Protein AF-A0A958MAQ4-F1 (afdb_monomer_lite)

Secondary structure (DSSP, 8-state):
-HHHHHHTT-HHHHHHHHHHHHHH--------HHHHHHHHHHHHHHS-----PPTT-----TT----HHHHHHHHHHHHHHHHHHHHH--HHHHHHHHHHHHHHHHHHHHHHHHHH-HHHHH-HHHHHHHHHHHHHHHHHHHHHHHH-GGGGGGS-TTHHHHHHHHHS-HHHHHHHHHHHHHHHHTTSTTHHHHHHHHHHHHHHHHHGGGGTTSHHHHHHHHHHHHHHHHHHHHHHHHHHHSSSTT--HHHHHHHHHHHHHHTTHHHHHHHHHHHH-PPPHHHHHH--

Structure (mmCIF, N/CA/C/O backbone):
data_AF-A0A958MAQ4-F1
#
_entry.id   AF-A0A958MAQ4-F1
#
loop_
_atom_site.group_PDB
_atom_site.id
_atom_site.type_symbol
_atom_site.label_atom_id
_atom_site.label_alt_id
_atom_site.label_comp_id
_atom_site.label_asym_id
_atom_site.label_entity_id
_atom_site.label_seq_id
_atom_site.pdbx_PDB_ins_code
_atom_site.Cartn_x
_atom_site.Cartn_y
_atom_site.Cartn_z
_atom_site.occupancy
_atom_site.B_iso_or_equiv
_atom_site.auth_seq_id
_atom_site.auth_comp_id
_atom_site.auth_asym_id
_atom_site.auth_atom_id
_atom_site.pdbx_PDB_model_num
ATOM 1 N N . VAL A 1 1 ? 54.906 -50.830 -4.332 1.00 62.84 1 VAL A N 1
ATOM 2 C CA . VAL A 1 1 ? 56.383 -50.692 -4.266 1.00 62.84 1 VAL A CA 1
ATOM 3 C C . VAL A 1 1 ? 56.874 -50.334 -2.858 1.00 62.84 1 VAL A C 1
ATOM 5 O O . VAL A 1 1 ? 57.427 -51.219 -2.224 1.00 62.84 1 VAL A O 1
ATOM 8 N N . LYS A 1 2 ? 56.587 -49.141 -2.294 1.00 65.12 2 LYS A N 1
ATOM 9 C CA . LYS A 1 2 ? 57.001 -48.747 -0.918 1.00 65.12 2 LYS A CA 1
ATOM 10 C C . LYS A 1 2 ? 56.716 -49.798 0.164 1.00 65.12 2 LYS A C 1
ATOM 12 O O . LYS A 1 2 ? 57.608 -50.183 0.903 1.00 65.12 2 LYS A O 1
ATOM 17 N N . LYS A 1 3 ? 55.474 -50.289 0.230 1.00 68.12 3 LYS A N 1
ATOM 18 C CA . LYS A 1 3 ? 55.050 -51.289 1.227 1.00 68.12 3 LYS A CA 1
ATOM 19 C C . LYS A 1 3 ? 55.762 -52.644 1.100 1.00 68.12 3 LYS A C 1
ATOM 21 O O . LYS A 1 3 ? 55.865 -53.331 2.099 1.00 68.12 3 LYS A O 1
ATOM 26 N N . HIS A 1 4 ? 56.236 -53.004 -0.093 1.00 68.88 4 HIS A N 1
ATOM 27 C CA . HIS A 1 4 ? 56.849 -54.309 -0.369 1.00 68.88 4 HIS A CA 1
ATOM 28 C C . HIS A 1 4 ? 58.362 -54.303 -0.085 1.00 68.88 4 HIS A C 1
ATOM 30 O O . HIS A 1 4 ? 58.895 -55.245 0.479 1.00 68.88 4 HIS A O 1
ATOM 36 N N . LEU A 1 5 ? 59.045 -53.189 -0.375 1.00 62.03 5 LEU A N 1
ATOM 37 C CA . LEU A 1 5 ? 60.477 -53.019 -0.075 1.00 62.03 5 LEU A CA 1
ATOM 38 C C . LEU A 1 5 ? 60.757 -52.833 1.425 1.00 62.03 5 LEU A C 1
ATOM 40 O O . LEU A 1 5 ? 61.806 -53.230 1.921 1.00 62.03 5 LEU A O 1
ATOM 44 N N . ILE A 1 6 ? 59.805 -52.250 2.161 1.00 66.88 6 ILE A N 1
ATOM 45 C CA . ILE A 1 6 ? 59.902 -52.100 3.620 1.00 66.88 6 ILE A CA 1
ATOM 46 C C . ILE A 1 6 ? 59.674 -53.446 4.329 1.00 66.88 6 ILE A C 1
ATOM 48 O O . ILE A 1 6 ? 60.297 -53.690 5.358 1.00 66.88 6 ILE A O 1
ATOM 52 N N . SER A 1 7 ? 58.834 -54.337 3.784 1.00 69.62 7 SER A N 1
ATOM 53 C CA . SER A 1 7 ? 58.599 -55.665 4.375 1.00 69.62 7 SER A CA 1
ATOM 54 C C . SER A 1 7 ? 59.771 -56.635 4.206 1.00 69.62 7 SER A C 1
ATOM 56 O O . SER A 1 7 ? 59.906 -57.538 5.021 1.00 69.62 7 SER A O 1
ATOM 58 N N . GLU A 1 8 ? 60.634 -56.439 3.204 1.00 74.88 8 GLU A N 1
ATOM 59 C CA . GLU A 1 8 ? 61.840 -57.260 2.987 1.00 74.88 8 GLU A CA 1
ATOM 60 C C . GLU A 1 8 ? 63.111 -56.685 3.645 1.00 74.88 8 GLU A C 1
ATOM 62 O O . GLU A 1 8 ? 64.221 -57.113 3.348 1.00 74.88 8 GLU A O 1
ATOM 67 N N . GLY A 1 9 ? 62.976 -55.710 4.554 1.00 66.50 9 GLY A N 1
ATOM 68 C CA . GLY A 1 9 ? 64.112 -55.194 5.331 1.00 66.50 9 GLY A CA 1
ATOM 69 C C . GLY A 1 9 ? 65.082 -54.301 4.547 1.00 66.50 9 GLY A C 1
ATOM 70 O O . GLY A 1 9 ? 66.206 -54.090 4.994 1.00 66.50 9 GLY A O 1
ATOM 71 N N . LEU A 1 10 ? 64.654 -53.733 3.410 1.00 69.25 10 LEU A N 1
ATOM 72 C CA . LEU A 1 10 ? 65.465 -52.876 2.528 1.00 69.25 10 LEU A CA 1
ATOM 73 C C . LEU A 1 10 ? 64.937 -51.418 2.453 1.00 69.25 10 LEU A C 1
ATOM 75 O O . LEU A 1 10 ? 64.681 -50.900 1.358 1.00 69.25 10 LEU A O 1
ATOM 79 N N . PRO A 1 11 ? 64.756 -50.705 3.585 1.00 70.12 11 PRO A N 1
ATOM 80 C CA . PRO A 1 11 ? 64.216 -49.341 3.589 1.00 70.12 11 PRO A CA 1
ATOM 81 C C . PRO A 1 11 ? 65.158 -48.319 2.927 1.00 70.12 11 PRO A C 1
ATOM 83 O O . PRO A 1 11 ? 64.683 -47.400 2.253 1.00 70.12 11 PRO A O 1
ATOM 86 N N . ASP A 1 12 ? 66.475 -48.519 3.031 1.00 72.75 12 ASP A N 1
ATOM 87 C CA . ASP A 1 12 ? 67.497 -47.635 2.448 1.00 72.75 12 ASP A CA 1
ATOM 88 C C . ASP A 1 12 ? 67.463 -47.630 0.913 1.00 72.75 12 ASP A C 1
ATOM 90 O O . ASP A 1 12 ? 67.668 -46.592 0.274 1.00 72.75 12 ASP A O 1
ATOM 94 N N . TYR A 1 13 ? 67.133 -48.773 0.300 1.00 71.81 13 TYR A N 1
ATOM 95 C CA . TYR A 1 13 ? 66.957 -48.879 -1.150 1.00 71.81 13 TYR A CA 1
ATOM 96 C C . TYR A 1 13 ? 65.734 -48.101 -1.624 1.00 71.81 13 TYR A C 1
ATOM 98 O O . TYR A 1 13 ? 65.806 -47.408 -2.639 1.00 71.81 13 TYR A O 1
ATOM 106 N N . TYR A 1 14 ? 64.626 -48.151 -0.875 1.00 72.69 14 TYR A N 1
ATOM 107 C CA . TYR A 1 14 ? 63.454 -47.335 -1.188 1.00 72.69 14 TYR A CA 1
ATOM 108 C C . TYR A 1 14 ? 63.781 -45.839 -1.110 1.00 72.69 14 TYR A C 1
ATOM 110 O O . TYR A 1 14 ? 63.379 -45.092 -2.001 1.00 72.69 14 TYR A O 1
ATOM 118 N N . GLN A 1 15 ? 64.535 -45.403 -0.094 1.00 73.69 15 GLN A N 1
ATOM 119 C CA . GLN A 1 15 ? 64.952 -44.004 0.034 1.00 73.69 15 GLN A CA 1
ATOM 120 C C . GLN A 1 15 ? 65.835 -43.556 -1.136 1.00 73.69 15 GLN A C 1
ATOM 122 O O . GLN A 1 15 ? 65.487 -42.571 -1.792 1.00 73.69 15 GLN A O 1
ATOM 127 N N . ARG A 1 16 ? 66.897 -44.305 -1.474 1.00 74.75 16 ARG A N 1
ATOM 128 C CA . ARG A 1 16 ? 67.757 -43.987 -2.633 1.00 74.75 16 ARG A CA 1
ATOM 129 C C . ARG A 1 16 ? 66.982 -43.968 -3.944 1.00 74.75 16 ARG A C 1
ATOM 131 O O . ARG A 1 16 ? 67.136 -43.040 -4.733 1.00 74.75 16 ARG A O 1
ATOM 138 N N . MET A 1 17 ? 66.123 -44.961 -4.162 1.00 73.38 17 MET A N 1
ATOM 139 C CA . MET A 1 17 ? 65.338 -45.066 -5.388 1.00 73.38 17 MET A CA 1
ATOM 140 C C . MET A 1 17 ? 64.287 -43.952 -5.472 1.00 73.38 17 MET A C 1
ATOM 142 O O . MET A 1 17 ? 64.078 -43.397 -6.544 1.00 73.38 17 MET A O 1
ATOM 146 N N . SER A 1 18 ? 63.670 -43.561 -4.351 1.00 72.50 18 SER A N 1
ATOM 147 C CA . SER A 1 18 ? 62.739 -42.426 -4.309 1.00 72.50 18 SER A CA 1
ATOM 148 C C . SER A 1 18 ? 63.424 -41.085 -4.590 1.00 72.50 18 SER A C 1
ATOM 150 O O . SER A 1 18 ? 62.850 -40.272 -5.310 1.00 72.50 18 SER A O 1
ATOM 152 N N . GLY A 1 19 ? 64.657 -40.894 -4.104 1.00 74.75 19 GLY A N 1
ATOM 153 C CA . GLY A 1 19 ? 65.486 -39.731 -4.430 1.00 74.75 19 GLY A CA 1
ATOM 154 C C . GLY A 1 19 ? 65.782 -39.662 -5.927 1.00 74.75 19 GLY A C 1
ATOM 155 O O . GLY A 1 19 ? 65.454 -38.666 -6.567 1.00 74.75 19 GLY A O 1
ATOM 156 N N . LEU A 1 20 ? 66.255 -40.770 -6.508 1.00 75.31 20 LEU A N 1
ATOM 157 C CA . LEU A 1 20 ? 66.477 -40.905 -7.954 1.00 75.31 20 LEU A CA 1
ATOM 158 C C . LEU A 1 20 ? 65.206 -40.640 -8.772 1.00 75.31 20 LEU A C 1
ATOM 160 O O . LEU A 1 20 ? 65.243 -39.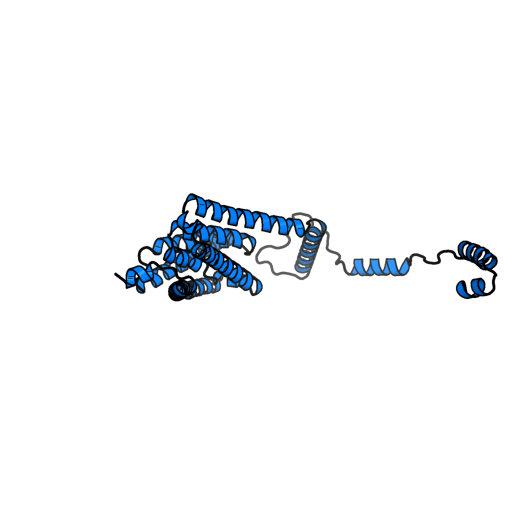887 -9.739 1.00 75.31 20 LEU A O 1
ATOM 164 N N . PHE A 1 21 ? 64.060 -41.205 -8.382 1.00 74.56 21 PHE A N 1
ATOM 165 C CA . PHE A 1 21 ? 62.798 -40.946 -9.077 1.00 74.56 21 PHE A CA 1
ATOM 166 C C . PHE A 1 21 ? 62.375 -39.477 -8.977 1.00 74.56 21 PHE A C 1
ATOM 168 O O . PHE A 1 21 ? 61.905 -38.933 -9.969 1.00 74.56 21 PHE A O 1
ATOM 175 N N . SER A 1 22 ? 62.566 -38.810 -7.835 1.00 71.81 22 SER A N 1
ATOM 176 C CA . SER A 1 22 ? 62.262 -37.376 -7.716 1.00 71.81 22 SER A CA 1
ATOM 177 C C . SER A 1 22 ? 63.186 -36.486 -8.553 1.00 71.81 22 SER A C 1
ATOM 179 O O . SER A 1 22 ? 62.772 -35.414 -8.983 1.00 71.81 22 SER A O 1
ATOM 181 N N . GLU A 1 23 ? 64.409 -36.945 -8.822 1.00 76.12 23 GLU A N 1
ATOM 182 C CA . GLU A 1 23 ? 65.404 -36.222 -9.617 1.00 76.12 23 GLU A CA 1
ATOM 183 C C . GLU A 1 23 ? 65.220 -36.452 -11.132 1.00 76.12 23 GLU A C 1
ATOM 185 O O . GLU A 1 23 ? 65.475 -35.561 -11.946 1.00 76.12 23 GLU A O 1
ATOM 190 N N . ILE A 1 24 ? 64.715 -37.632 -11.519 1.00 79.25 24 ILE A N 1
ATOM 191 C CA . ILE A 1 24 ? 64.474 -38.027 -12.917 1.00 79.25 24 ILE A CA 1
ATOM 192 C C . ILE A 1 24 ? 63.075 -37.608 -13.402 1.00 79.25 24 ILE A C 1
ATOM 194 O O . ILE A 1 24 ? 62.909 -37.238 -14.568 1.00 79.25 24 ILE A O 1
ATOM 198 N N . VAL A 1 25 ? 62.053 -37.657 -12.539 1.00 79.56 25 VAL A N 1
ATOM 199 C CA . VAL A 1 25 ? 60.669 -37.328 -12.912 1.00 79.56 25 VAL A CA 1
ATOM 200 C C . VAL A 1 25 ? 60.511 -35.814 -12.996 1.00 79.56 25 VAL A C 1
ATOM 202 O O . VAL A 1 25 ? 60.258 -35.121 -12.013 1.00 79.56 25 VAL A O 1
ATOM 205 N N . ARG A 1 26 ? 60.638 -35.293 -14.216 1.00 75.00 26 ARG A N 1
ATOM 206 C CA . ARG A 1 26 ? 60.329 -33.897 -14.523 1.00 75.00 26 ARG A CA 1
ATOM 207 C C . ARG A 1 26 ? 58.824 -33.727 -14.754 1.00 75.00 26 ARG A C 1
ATOM 209 O O . ARG A 1 26 ? 58.211 -34.603 -15.368 1.00 75.00 26 ARG A O 1
ATOM 216 N N . PRO A 1 27 ? 58.221 -32.605 -14.322 1.00 73.75 27 PRO A N 1
ATOM 217 C CA . PRO A 1 27 ? 56.845 -32.278 -14.676 1.00 73.75 27 PRO A CA 1
ATOM 218 C C . PRO A 1 27 ? 56.682 -32.272 -16.201 1.00 73.75 27 PRO A C 1
ATOM 220 O O . PRO A 1 27 ? 57.396 -31.560 -16.901 1.00 73.75 27 PRO A O 1
ATOM 223 N N . ASN A 1 28 ? 55.745 -33.066 -16.714 1.00 76.00 28 ASN A N 1
ATOM 224 C CA . ASN A 1 28 ? 55.417 -33.169 -18.140 1.00 76.00 28 ASN A CA 1
ATOM 225 C C . ASN A 1 28 ? 54.090 -32.469 -18.486 1.00 76.00 28 ASN A C 1
ATOM 227 O O . ASN A 1 28 ? 53.494 -32.731 -19.530 1.00 76.00 28 ASN A O 1
ATOM 231 N N . VAL A 1 29 ? 53.617 -31.590 -17.600 1.00 78.56 29 VAL A N 1
ATOM 232 C CA . VAL A 1 29 ? 52.431 -30.766 -17.827 1.00 78.56 29 VAL A CA 1
ATOM 233 C C . VAL A 1 29 ? 52.873 -29.507 -18.558 1.00 78.56 29 VAL A C 1
ATOM 235 O O . VAL A 1 29 ? 53.453 -28.600 -17.965 1.00 78.56 29 VAL A O 1
ATOM 238 N N . PHE A 1 30 ? 52.607 -29.461 -19.858 1.00 80.38 30 PHE A N 1
ATOM 239 C CA . PHE A 1 30 ? 52.846 -28.286 -20.686 1.00 80.38 30 PHE A CA 1
ATOM 240 C C . PHE A 1 30 ? 51.523 -27.571 -20.945 1.00 80.38 30 PHE A C 1
ATOM 242 O O . PHE A 1 30 ? 50.477 -28.208 -21.066 1.00 80.38 30 PHE A O 1
ATOM 249 N N . ALA A 1 31 ? 51.561 -26.242 -21.017 1.00 75.88 31 ALA A N 1
ATOM 250 C CA . ALA A 1 31 ? 50.388 -25.470 -21.397 1.00 75.88 31 ALA A CA 1
ATOM 251 C C . ALA A 1 31 ? 49.990 -25.829 -22.836 1.00 75.88 31 ALA A C 1
ATOM 253 O O . ALA A 1 31 ? 50.779 -25.655 -23.768 1.00 75.88 31 ALA A O 1
ATOM 254 N N . ASP A 1 32 ? 48.764 -26.322 -23.017 1.00 84.06 32 ASP A N 1
ATOM 255 C CA . ASP A 1 32 ? 48.205 -26.556 -24.343 1.00 84.06 32 ASP A CA 1
ATOM 256 C C . ASP A 1 32 ? 47.808 -25.213 -24.964 1.00 84.06 32 ASP A C 1
ATOM 258 O O . ASP A 1 32 ? 46.702 -24.687 -24.788 1.00 84.06 32 ASP A O 1
ATOM 262 N N . ASN A 1 33 ? 48.768 -24.627 -25.673 1.00 83.69 33 ASN A N 1
ATOM 263 C CA . ASN A 1 33 ? 48.588 -23.355 -26.354 1.00 83.69 33 ASN A CA 1
ATOM 264 C C . ASN A 1 33 ? 47.544 -23.453 -27.476 1.00 83.69 33 ASN A C 1
ATOM 266 O O . ASN A 1 33 ? 46.891 -22.452 -27.770 1.00 83.69 33 ASN A O 1
ATOM 270 N N . VAL A 1 34 ? 47.351 -24.634 -28.074 1.00 87.00 34 VAL A N 1
ATOM 271 C CA . VAL A 1 34 ? 46.385 -24.842 -29.160 1.00 87.00 34 VAL A CA 1
ATOM 272 C C . VAL A 1 34 ? 44.972 -24.825 -28.592 1.00 87.00 34 VAL A C 1
ATOM 274 O O . VAL A 1 34 ? 44.170 -23.985 -29.003 1.00 87.00 34 VAL A O 1
ATOM 277 N N . ALA A 1 35 ? 44.694 -25.642 -27.573 1.00 84.88 35 ALA A N 1
ATOM 278 C CA . ALA A 1 35 ? 43.397 -25.641 -26.897 1.00 84.88 35 ALA A CA 1
ATOM 279 C C . ALA A 1 35 ? 43.078 -24.273 -26.269 1.00 84.88 35 ALA A C 1
ATOM 281 O O . ALA A 1 35 ? 41.941 -23.800 -26.332 1.00 84.88 35 ALA A O 1
ATOM 282 N N . THR A 1 36 ? 44.090 -23.589 -25.721 1.00 84.75 36 THR A N 1
ATOM 283 C CA . THR A 1 36 ? 43.928 -22.234 -25.171 1.00 84.75 36 THR A CA 1
ATOM 284 C C . THR A 1 36 ? 43.564 -21.225 -26.262 1.00 84.75 36 THR A C 1
ATOM 286 O O . THR A 1 36 ? 42.646 -20.421 -26.078 1.00 84.75 36 THR A O 1
ATOM 289 N N . GLN A 1 37 ? 44.239 -21.260 -27.415 1.00 87.56 37 GLN A N 1
ATOM 290 C CA . GLN A 1 37 ? 43.918 -20.363 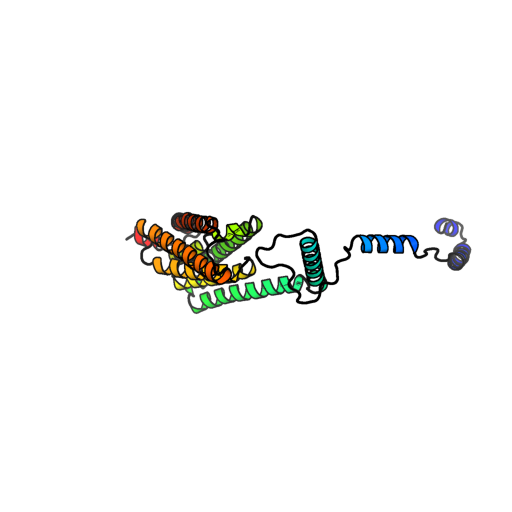-28.525 1.00 87.56 37 GLN A CA 1
ATOM 291 C C . GLN A 1 37 ? 42.569 -20.679 -29.172 1.00 87.56 37 GLN A C 1
ATOM 293 O O . GLN A 1 37 ? 41.851 -19.748 -29.542 1.00 87.56 37 GLN A O 1
ATOM 298 N N . GLU A 1 38 ? 42.177 -21.948 -29.263 1.00 88.19 38 GLU A N 1
ATOM 299 C CA . GLU A 1 38 ? 40.845 -22.333 -29.731 1.00 88.19 38 GLU A CA 1
ATOM 300 C C . GLU A 1 38 ? 39.743 -21.862 -28.777 1.00 88.19 38 GLU A C 1
ATOM 302 O O . GLU A 1 38 ? 38.745 -21.296 -29.228 1.00 88.19 38 GLU A O 1
ATOM 307 N N . ALA A 1 39 ? 39.935 -22.009 -27.463 1.00 83.44 39 ALA A N 1
ATOM 308 C CA . ALA A 1 39 ? 39.002 -21.499 -26.462 1.00 83.44 39 ALA A CA 1
ATOM 309 C C . ALA A 1 39 ? 38.878 -19.964 -26.522 1.00 83.44 39 ALA A C 1
ATOM 311 O O . ALA A 1 39 ? 37.772 -19.422 -26.435 1.00 83.44 39 ALA A O 1
ATOM 312 N N . LEU A 1 40 ? 39.995 -19.254 -26.724 1.00 81.50 40 LEU A N 1
ATOM 313 C CA . LEU A 1 40 ? 39.997 -17.802 -26.926 1.00 81.50 40 LEU A CA 1
ATOM 314 C C . LEU A 1 40 ? 39.302 -17.399 -28.231 1.00 81.50 40 LEU A C 1
ATOM 316 O O . LEU A 1 40 ? 38.547 -16.426 -28.236 1.00 81.50 40 LEU A O 1
ATOM 320 N N . ARG A 1 41 ? 39.521 -18.138 -29.326 1.00 79.94 41 ARG A N 1
ATOM 321 C CA . ARG A 1 41 ? 38.840 -17.905 -30.608 1.00 79.94 41 ARG A CA 1
ATOM 322 C C . ARG A 1 41 ? 37.335 -18.111 -30.491 1.00 79.94 41 ARG A C 1
ATOM 324 O O . ARG A 1 41 ? 36.600 -17.236 -30.934 1.00 79.94 41 ARG A O 1
ATOM 331 N N . LYS A 1 42 ? 36.882 -19.193 -29.848 1.00 80.44 42 LYS A N 1
ATOM 332 C CA . LYS A 1 42 ? 35.451 -19.447 -29.604 1.00 80.44 42 LYS A CA 1
ATOM 333 C C . LYS A 1 42 ? 34.809 -18.313 -28.807 1.00 80.44 42 LYS A C 1
ATOM 335 O O . LYS A 1 42 ? 33.846 -17.725 -29.280 1.00 80.44 42 LYS A O 1
ATOM 340 N N . LYS A 1 43 ? 35.417 -17.892 -27.690 1.00 73.00 43 LYS A N 1
ATOM 341 C CA . LYS A 1 43 ? 34.906 -16.758 -26.896 1.00 73.00 43 LYS A CA 1
ATOM 342 C C . LYS A 1 43 ? 34.885 -15.429 -27.656 1.00 73.00 43 LYS A C 1
ATOM 344 O O . LYS A 1 43 ? 33.977 -14.625 -27.459 1.00 73.00 43 LYS A O 1
ATOM 349 N N . ARG A 1 44 ? 35.880 -15.172 -28.513 1.00 70.19 44 ARG A N 1
ATOM 350 C CA . ARG A 1 44 ? 35.901 -13.969 -29.364 1.00 70.19 44 ARG A CA 1
ATOM 351 C C . ARG A 1 44 ? 34.845 -14.023 -30.465 1.00 70.19 44 ARG A C 1
ATOM 353 O O . ARG A 1 44 ? 34.265 -12.990 -30.749 1.00 70.19 44 ARG A O 1
ATOM 360 N N . ALA A 1 45 ? 34.588 -15.193 -31.045 1.00 64.25 45 ALA A N 1
ATOM 361 C CA . ALA A 1 45 ? 33.547 -15.385 -32.055 1.00 64.25 45 ALA A CA 1
ATOM 362 C C . ALA A 1 45 ? 32.128 -15.321 -31.461 1.00 64.25 45 ALA A C 1
ATOM 364 O O . ALA A 1 45 ? 31.209 -14.845 -32.116 1.00 64.25 45 ALA A O 1
ATOM 365 N N . GLU A 1 46 ? 31.957 -15.758 -30.210 1.00 63.56 46 GLU A N 1
ATOM 366 C CA . GLU A 1 46 ? 30.713 -15.614 -29.440 1.00 63.56 46 GLU A CA 1
ATOM 367 C C . GLU A 1 46 ? 30.429 -14.165 -29.030 1.00 63.56 46 GLU A C 1
ATOM 369 O O . GLU A 1 46 ? 29.290 -13.828 -28.713 1.00 63.56 46 GLU A O 1
ATOM 374 N N . THR A 1 47 ? 31.449 -13.302 -29.023 1.00 56.03 47 THR A N 1
ATOM 375 C CA . THR A 1 47 ? 31.273 -11.871 -28.782 1.00 56.03 47 THR A CA 1
ATOM 376 C C . THR A 1 47 ? 30.930 -11.225 -30.122 1.00 56.03 47 THR A C 1
ATOM 378 O O . THR A 1 47 ? 31.799 -11.177 -30.994 1.00 56.03 47 THR A O 1
ATOM 381 N N . PRO A 1 4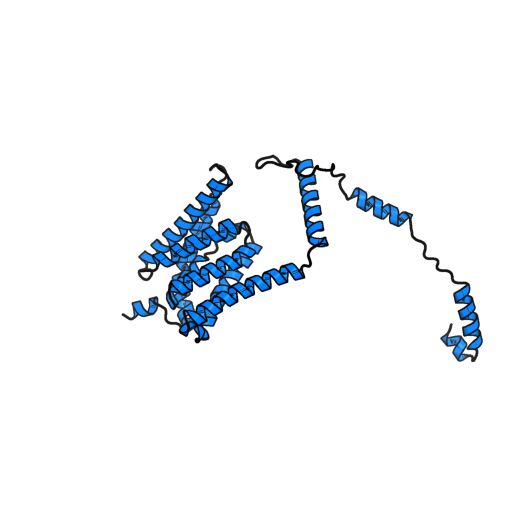8 ? 29.698 -10.724 -30.332 1.00 53.94 48 PRO A N 1
ATOM 382 C CA . PRO A 1 48 ? 29.385 -9.995 -31.551 1.00 53.94 48 PRO A CA 1
ATOM 383 C C . PRO A 1 48 ? 30.397 -8.856 -31.695 1.00 53.94 48 PRO A C 1
ATOM 385 O O . PRO A 1 48 ? 30.732 -8.205 -30.701 1.00 53.94 48 PRO A O 1
ATOM 388 N N . ALA A 1 49 ? 30.893 -8.613 -32.907 1.00 53.50 49 ALA A N 1
ATOM 389 C CA . ALA A 1 49 ? 31.647 -7.405 -33.217 1.00 53.50 49 ALA A CA 1
ATOM 390 C C . ALA A 1 49 ? 30.686 -6.214 -33.096 1.00 53.50 49 ALA A C 1
ATOM 392 O O . ALA A 1 49 ? 30.101 -5.755 -34.070 1.00 53.50 49 ALA A O 1
ATOM 393 N N . VAL A 1 50 ? 30.427 -5.783 -31.864 1.00 55.94 50 VAL A N 1
ATOM 394 C CA . VAL A 1 50 ? 29.620 -4.606 -31.593 1.00 55.94 50 VAL A CA 1
ATOM 395 C C . VAL A 1 50 ? 30.481 -3.438 -32.029 1.00 55.94 50 VAL A C 1
ATOM 397 O O . VAL A 1 50 ? 31.505 -3.155 -31.404 1.00 55.94 50 VAL A O 1
ATOM 400 N N . ASN A 1 51 ? 30.081 -2.806 -33.132 1.00 57.12 51 ASN A N 1
ATOM 401 C CA . ASN A 1 51 ? 30.561 -1.495 -33.538 1.00 57.12 51 ASN A CA 1
ATOM 402 C C . ASN A 1 51 ? 30.673 -0.632 -32.279 1.00 57.12 51 ASN A C 1
ATOM 404 O O . ASN A 1 51 ? 29.699 -0.500 -31.538 1.00 57.12 51 ASN A O 1
ATOM 408 N N . THR A 1 52 ? 31.873 -0.139 -31.979 1.00 59.81 52 THR A N 1
ATOM 409 C CA . THR A 1 52 ? 32.152 0.655 -30.783 1.00 59.81 52 THR A CA 1
ATOM 410 C C . THR A 1 52 ? 31.163 1.816 -30.731 1.00 59.81 52 THR A C 1
ATOM 412 O O . THR A 1 52 ? 31.278 2.758 -31.507 1.00 59.81 52 THR A O 1
ATOM 415 N N . VAL A 1 53 ? 30.153 1.734 -29.866 1.00 63.12 53 VAL A N 1
ATOM 416 C CA . VAL A 1 53 ? 29.159 2.802 -29.748 1.00 63.12 53 VAL A CA 1
ATOM 417 C C . VAL A 1 53 ? 29.779 3.914 -28.917 1.00 63.12 53 VAL A C 1
ATOM 419 O O . VAL A 1 53 ? 30.223 3.684 -27.788 1.00 63.12 53 VAL A O 1
ATOM 422 N N . GLU A 1 54 ? 29.827 5.116 -29.479 1.00 65.75 54 GLU A N 1
ATOM 423 C CA . GLU A 1 54 ? 30.292 6.292 -28.759 1.00 65.75 54 GLU A CA 1
ATOM 424 C C . GLU A 1 54 ? 29.403 6.569 -27.539 1.00 65.75 54 GLU A C 1
ATOM 426 O O . GLU A 1 54 ? 28.178 6.401 -27.531 1.00 65.75 54 GLU A O 1
ATOM 431 N N . ARG A 1 55 ? 30.045 6.966 -26.441 1.00 62.75 55 ARG A N 1
ATOM 432 C CA . ARG A 1 55 ? 29.347 7.258 -25.192 1.00 62.75 55 ARG A CA 1
ATOM 433 C C . ARG A 1 55 ? 28.482 8.505 -25.398 1.00 62.75 55 ARG A C 1
ATOM 435 O O . ARG A 1 55 ? 29.009 9.542 -25.770 1.00 62.75 55 ARG A O 1
ATOM 442 N N . ALA A 1 56 ? 27.195 8.398 -25.056 1.00 66.44 56 ALA A N 1
ATOM 443 C CA . ALA A 1 56 ? 26.163 9.436 -25.205 1.00 66.44 56 ALA A CA 1
ATOM 444 C C . ALA A 1 56 ? 25.552 9.609 -26.611 1.00 66.44 56 ALA A C 1
ATOM 446 O O . ALA A 1 56 ? 24.773 10.538 -26.815 1.00 66.44 56 ALA A O 1
ATOM 447 N N . SER A 1 57 ? 25.795 8.686 -27.544 1.00 72.19 57 SER A N 1
ATOM 448 C CA . SER A 1 57 ? 25.028 8.639 -28.793 1.00 72.19 57 SER A CA 1
ATOM 449 C C . SER A 1 57 ? 23.604 8.112 -28.541 1.00 72.19 57 SER A C 1
ATOM 451 O O . SER A 1 57 ? 23.444 7.092 -27.861 1.00 72.19 57 SER A O 1
ATOM 453 N N . PRO A 1 58 ? 22.551 8.766 -29.065 1.00 74.69 58 PRO A N 1
ATOM 454 C CA . PRO A 1 58 ? 21.189 8.250 -28.971 1.00 74.69 58 PRO A CA 1
ATOM 455 C C . PRO A 1 58 ? 21.056 6.955 -29.788 1.00 74.69 58 PRO A C 1
ATOM 457 O O . PRO A 1 58 ? 21.295 6.949 -30.991 1.00 74.69 58 PRO A O 1
ATOM 460 N N . ILE A 1 59 ? 20.688 5.850 -29.126 1.00 74.94 59 ILE A N 1
ATOM 461 C CA . ILE A 1 59 ? 20.601 4.511 -29.745 1.00 74.94 59 ILE A CA 1
ATOM 462 C C . ILE A 1 59 ? 19.195 4.255 -30.318 1.00 74.94 59 ILE A C 1
ATOM 464 O O . ILE A 1 59 ? 19.054 3.698 -31.406 1.00 74.94 59 ILE A O 1
ATOM 468 N N . ILE A 1 60 ? 18.143 4.648 -29.587 1.00 80.88 60 ILE A N 1
ATOM 469 C CA . ILE A 1 60 ? 16.737 4.491 -29.997 1.00 80.88 60 ILE A CA 1
ATOM 470 C C . ILE A 1 60 ? 15.912 5.663 -29.460 1.00 80.88 60 ILE A C 1
ATOM 472 O O . ILE A 1 60 ? 16.131 6.097 -28.325 1.00 80.88 60 ILE A O 1
ATOM 476 N N . PHE A 1 61 ? 14.912 6.103 -30.226 1.00 80.00 61 PHE A N 1
ATOM 477 C CA . PHE A 1 61 ? 13.858 6.998 -29.743 1.00 80.00 61 PHE A CA 1
ATOM 478 C C . PHE A 1 61 ? 12.562 6.232 -29.436 1.00 80.00 61 PHE A C 1
ATOM 480 O O . PHE A 1 61 ? 12.310 5.143 -29.956 1.00 80.00 61 PHE A O 1
ATOM 487 N N . LYS A 1 62 ? 11.723 6.788 -28.551 1.00 69.06 62 LYS A N 1
ATOM 488 C CA . LYS A 1 62 ? 10.434 6.180 -28.185 1.00 69.06 62 LYS A CA 1
ATOM 489 C C . LYS A 1 62 ? 9.516 6.193 -29.416 1.00 69.06 62 LYS A C 1
ATOM 491 O O . LYS A 1 62 ? 9.149 7.263 -29.884 1.00 69.06 62 LYS A O 1
ATOM 496 N N . GLY A 1 63 ? 9.160 5.010 -29.919 1.00 74.25 63 GLY A N 1
ATOM 497 C CA . GLY A 1 63 ? 8.367 4.836 -31.146 1.00 74.25 63 GLY A CA 1
ATOM 498 C C . GLY A 1 63 ? 9.153 4.295 -32.346 1.00 74.25 63 GLY A C 1
ATOM 499 O O . GLY A 1 63 ? 8.540 3.932 -33.347 1.00 74.25 63 GLY A O 1
ATOM 500 N N . ASP A 1 64 ? 10.481 4.171 -32.244 1.00 82.19 64 ASP A N 1
ATOM 501 C CA . ASP A 1 64 ? 11.299 3.570 -33.299 1.00 82.19 64 ASP A CA 1
ATOM 502 C C . ASP A 1 64 ? 10.991 2.078 -33.480 1.00 82.19 64 ASP A C 1
ATOM 504 O O . ASP A 1 64 ? 10.923 1.308 -32.517 1.00 82.19 64 ASP A O 1
ATOM 508 N N . LYS A 1 65 ? 10.909 1.634 -34.740 1.00 79.81 65 LYS A N 1
ATOM 509 C CA . LYS A 1 65 ? 10.911 0.206 -35.065 1.00 79.81 65 LYS A CA 1
ATOM 510 C C . LYS A 1 65 ? 12.288 -0.379 -34.731 1.00 79.81 65 LYS A C 1
ATOM 512 O O . LYS A 1 65 ? 13.319 0.158 -35.141 1.00 79.81 65 LYS A O 1
ATOM 517 N N . ILE A 1 66 ? 12.297 -1.464 -33.960 1.00 83.50 66 ILE A N 1
ATOM 518 C CA . ILE A 1 66 ? 13.529 -2.132 -33.538 1.00 83.50 66 ILE A CA 1
ATOM 519 C C . ILE A 1 66 ? 14.029 -2.995 -34.695 1.00 83.50 66 ILE A C 1
ATOM 521 O O . ILE A 1 66 ? 13.390 -3.981 -35.056 1.00 83.50 66 ILE A O 1
ATOM 525 N N . ASP A 1 67 ? 15.164 -2.602 -35.265 1.00 84.00 67 ASP A N 1
ATOM 526 C CA . ASP A 1 67 ? 15.900 -3.394 -36.249 1.00 84.00 67 ASP A CA 1
ATOM 527 C C . ASP A 1 67 ? 16.870 -4.369 -35.554 1.00 84.00 67 ASP A C 1
ATOM 529 O O . ASP A 1 67 ? 17.205 -4.197 -34.375 1.00 84.00 67 ASP A O 1
ATOM 533 N N . GLN A 1 68 ? 17.342 -5.387 -36.273 1.00 78.19 68 GLN A N 1
ATOM 534 C CA . GLN A 1 68 ? 18.224 -6.429 -35.748 1.00 78.19 68 GLN A CA 1
ATOM 535 C C . GLN A 1 68 ? 19.534 -5.847 -35.191 1.00 78.19 68 GLN A C 1
ATOM 537 O O . GLN A 1 68 ? 19.991 -6.268 -34.129 1.00 78.19 68 GLN A O 1
ATOM 542 N N . GLU A 1 69 ? 20.098 -4.827 -35.841 1.00 80.00 69 GLU A N 1
ATOM 543 C CA . GLU A 1 69 ? 21.301 -4.137 -35.360 1.00 80.00 69 GLU A CA 1
ATOM 544 C C . GLU A 1 69 ? 21.044 -3.376 -34.048 1.00 80.00 69 GLU A C 1
ATOM 546 O O . GLU A 1 69 ? 21.781 -3.546 -33.073 1.00 80.00 69 GLU A O 1
ATOM 551 N N . LYS A 1 70 ? 19.943 -2.609 -33.971 1.00 81.56 70 LYS A N 1
ATOM 552 C CA . LYS A 1 70 ? 19.536 -1.900 -32.743 1.00 81.56 70 LYS A CA 1
ATOM 553 C C . LYS A 1 70 ? 19.309 -2.880 -31.588 1.00 81.56 70 LYS A C 1
ATOM 555 O O . LYS A 1 70 ? 19.730 -2.613 -30.463 1.00 81.56 70 LYS A O 1
ATOM 560 N N . TYR A 1 71 ? 18.684 -4.027 -31.857 1.00 82.50 71 TYR A N 1
ATOM 561 C CA . TYR A 1 71 ? 18.481 -5.079 -30.860 1.00 82.50 71 TYR A CA 1
ATOM 562 C C . TYR A 1 71 ? 19.806 -5.638 -30.327 1.00 82.50 71 TYR A C 1
ATOM 564 O O . TYR A 1 71 ? 19.975 -5.772 -29.112 1.00 82.50 71 TYR A O 1
ATOM 572 N N . LEU A 1 72 ? 20.767 -5.916 -31.213 1.00 81.00 72 LEU A N 1
ATOM 573 C CA . LEU A 1 72 ? 22.086 -6.415 -30.823 1.00 81.00 72 LEU A CA 1
ATOM 574 C C . LEU A 1 72 ? 22.829 -5.404 -29.944 1.00 81.00 72 LEU A C 1
ATOM 576 O O . LEU A 1 72 ? 23.323 -5.780 -28.881 1.00 81.00 72 LEU A O 1
ATOM 580 N N . VAL A 1 73 ? 22.823 -4.120 -30.311 1.00 81.06 73 VAL A N 1
ATOM 581 C CA . VAL A 1 73 ? 23.426 -3.052 -29.498 1.00 81.06 73 VAL A CA 1
ATOM 582 C C . VAL A 1 73 ? 22.776 -2.965 -28.112 1.00 81.06 73 VAL A C 1
ATOM 584 O O . VAL A 1 73 ? 23.482 -2.917 -27.103 1.00 81.06 73 VAL A O 1
ATOM 587 N N . LEU A 1 74 ? 21.443 -3.005 -28.032 1.00 83.38 74 LEU A N 1
ATOM 588 C CA . LEU A 1 74 ? 20.723 -2.995 -26.754 1.00 83.38 74 LEU A CA 1
ATOM 589 C C . LEU A 1 74 ? 21.043 -4.226 -25.897 1.00 83.38 74 LEU A C 1
ATOM 591 O O . LEU A 1 74 ? 21.230 -4.101 -24.686 1.00 83.38 74 LEU A O 1
ATOM 595 N N . SER A 1 75 ? 21.125 -5.408 -26.511 1.00 81.19 75 SER A N 1
ATOM 596 C CA . SER A 1 75 ? 21.462 -6.654 -25.815 1.00 81.19 75 SER A CA 1
ATOM 597 C C . SER A 1 75 ? 22.889 -6.632 -25.259 1.00 81.19 75 SER A C 1
ATOM 599 O O . SER A 1 75 ? 23.102 -6.996 -24.102 1.00 81.19 75 SER A O 1
ATOM 601 N N . ALA A 1 76 ? 23.848 -6.108 -26.026 1.00 76.06 76 ALA A N 1
ATOM 602 C CA . ALA A 1 76 ? 25.230 -5.944 -25.598 1.00 76.06 76 ALA A CA 1
ATOM 603 C C . ALA A 1 76 ? 25.357 -4.900 -24.481 1.00 76.06 76 ALA A C 1
ATOM 605 O O . ALA A 1 76 ? 26.064 -5.129 -23.499 1.00 76.06 76 ALA A O 1
ATOM 606 N N . LEU A 1 77 ? 24.628 -3.782 -24.581 1.00 80.19 77 LEU A N 1
ATOM 607 C CA . LEU A 1 77 ? 24.575 -2.762 -23.534 1.00 80.19 77 LEU A CA 1
ATOM 608 C C . LEU A 1 77 ? 23.989 -3.332 -22.237 1.00 80.19 77 LEU A C 1
ATOM 610 O O . LEU A 1 77 ? 24.555 -3.123 -21.163 1.00 80.19 77 LEU A O 1
ATOM 614 N N . ARG A 1 78 ? 22.896 -4.098 -22.338 1.00 80.12 78 ARG A N 1
ATOM 615 C CA . ARG A 1 78 ? 22.289 -4.813 -21.210 1.00 80.12 78 ARG A CA 1
ATOM 616 C C . ARG A 1 78 ? 23.286 -5.778 -20.573 1.00 80.12 78 ARG A C 1
ATOM 618 O O . ARG A 1 78 ? 23.479 -5.721 -19.363 1.00 80.12 78 ARG A O 1
ATOM 625 N N . GLN A 1 79 ? 23.955 -6.610 -21.368 1.00 74.94 79 GLN A N 1
ATOM 626 C CA . GLN A 1 79 ? 24.933 -7.578 -20.870 1.00 74.94 79 GLN A CA 1
ATOM 627 C C . GLN A 1 79 ? 26.135 -6.884 -20.210 1.00 74.94 79 GLN A C 1
ATOM 629 O O . GLN A 1 79 ? 26.568 -7.285 -19.132 1.00 74.94 79 GLN A O 1
ATOM 634 N N . ALA A 1 80 ? 26.650 -5.803 -20.800 1.00 71.75 80 ALA A N 1
ATOM 635 C CA . ALA A 1 80 ? 27.729 -5.007 -20.220 1.00 71.75 80 ALA A CA 1
ATOM 636 C C . ALA A 1 80 ? 27.309 -4.334 -18.902 1.00 71.75 80 ALA A C 1
ATOM 638 O O . ALA A 1 80 ? 28.111 -4.257 -17.967 1.00 71.75 80 ALA A O 1
ATOM 639 N N . TYR A 1 81 ? 26.059 -3.874 -18.809 1.00 71.62 81 TYR A N 1
ATOM 640 C CA . TYR A 1 81 ? 25.489 -3.313 -17.587 1.00 71.62 81 TYR A CA 1
ATOM 641 C C . TYR A 1 81 ? 25.327 -4.381 -16.496 1.00 71.62 81 TYR A C 1
ATOM 643 O O . TYR A 1 81 ? 25.787 -4.184 -15.372 1.00 71.62 81 TYR A O 1
ATOM 651 N N . GLU A 1 82 ? 24.758 -5.540 -16.834 1.00 71.31 82 GLU A N 1
ATOM 652 C CA . GLU A 1 82 ? 24.607 -6.684 -15.927 1.00 71.31 82 GLU A CA 1
ATOM 653 C C . GLU A 1 82 ? 25.973 -7.178 -15.416 1.00 71.31 82 GLU A C 1
ATOM 655 O O . GLU A 1 82 ? 26.146 -7.365 -14.212 1.00 71.31 82 GLU A O 1
ATOM 660 N N . LEU A 1 83 ? 26.978 -7.290 -16.293 1.00 65.50 83 LEU A N 1
ATOM 661 C CA . LEU A 1 83 ? 28.346 -7.675 -15.928 1.00 65.50 83 LEU A CA 1
ATOM 662 C C . LEU A 1 83 ? 29.045 -6.631 -15.046 1.00 65.50 83 LEU A C 1
ATOM 664 O O . LEU A 1 83 ? 29.794 -7.005 -14.142 1.00 65.50 83 LEU A O 1
ATOM 668 N N . ARG A 1 84 ? 28.820 -5.329 -15.274 1.00 64.31 84 ARG A N 1
ATOM 669 C CA . ARG A 1 84 ? 29.347 -4.260 -14.405 1.00 64.31 84 ARG A CA 1
ATOM 670 C C . ARG A 1 84 ? 28.697 -4.285 -13.025 1.00 64.31 84 ARG A C 1
ATOM 672 O O . ARG A 1 84 ? 29.412 -4.199 -12.029 1.00 64.31 84 ARG A O 1
ATOM 679 N N . THR A 1 85 ? 27.380 -4.468 -12.962 1.00 59.78 85 THR A N 1
ATOM 680 C CA . THR A 1 85 ? 26.651 -4.651 -11.699 1.00 59.78 85 THR A CA 1
ATOM 681 C C . THR A 1 85 ? 27.144 -5.891 -10.948 1.00 59.78 85 THR A C 1
ATOM 683 O O . THR A 1 85 ? 27.384 -5.818 -9.744 1.00 59.78 85 THR A O 1
ATOM 686 N N . GLN A 1 86 ? 27.383 -7.004 -11.649 1.00 57.88 86 GLN A N 1
ATOM 687 C CA . GLN A 1 86 ? 27.901 -8.237 -11.046 1.00 57.88 86 GLN A CA 1
ATOM 688 C C . GLN A 1 86 ? 29.369 -8.142 -10.599 1.00 57.88 86 GLN A C 1
ATOM 690 O O . GLN A 1 86 ? 29.741 -8.792 -9.625 1.00 57.88 86 GLN A O 1
ATOM 695 N N . ARG A 1 87 ? 30.213 -7.346 -11.273 1.00 58.22 87 ARG A N 1
ATOM 696 C CA . ARG A 1 87 ? 31.646 -7.218 -10.937 1.00 58.22 87 ARG A CA 1
ATOM 697 C C . ARG A 1 87 ? 31.955 -6.239 -9.797 1.00 58.22 87 ARG A C 1
ATOM 699 O O . ARG A 1 87 ? 33.073 -6.284 -9.296 1.00 58.22 87 ARG A O 1
ATOM 706 N N . GLY A 1 88 ? 31.021 -5.370 -9.395 1.00 56.50 88 GLY A N 1
ATOM 707 C CA . GLY A 1 88 ? 31.321 -4.252 -8.482 1.00 56.50 88 GLY A CA 1
ATOM 708 C C . GLY A 1 88 ? 30.437 -4.092 -7.243 1.00 56.50 88 GLY A C 1
ATOM 709 O O . GLY A 1 88 ? 30.771 -3.276 -6.390 1.00 56.50 88 GLY A O 1
ATOM 710 N N . SER A 1 89 ? 29.334 -4.834 -7.100 1.00 58.91 89 SER A N 1
ATOM 711 C CA . SER A 1 89 ? 28.444 -4.697 -5.940 1.00 58.91 89 SER A CA 1
ATOM 712 C C . SER A 1 89 ? 28.297 -6.017 -5.197 1.00 58.91 89 SER A C 1
ATOM 714 O O . SER A 1 89 ? 27.782 -7.003 -5.724 1.00 58.91 89 SER A O 1
ATOM 716 N N . SER A 1 90 ? 28.761 -6.038 -3.946 1.00 69.38 90 SER A N 1
ATOM 717 C CA . SER A 1 90 ? 28.500 -7.150 -3.041 1.00 69.38 90 SER A CA 1
ATOM 718 C C . SER A 1 90 ? 26.992 -7.244 -2.853 1.00 69.38 90 SER A C 1
ATOM 720 O O . SER A 1 90 ? 26.382 -6.347 -2.275 1.00 69.38 90 SER A O 1
ATOM 722 N N . ARG A 1 91 ? 26.376 -8.338 -3.304 1.00 77.44 91 ARG A N 1
ATOM 723 C CA . ARG A 1 91 ? 24.971 -8.666 -3.011 1.00 77.44 91 ARG A CA 1
ATOM 724 C C . ARG A 1 91 ? 24.629 -8.450 -1.526 1.00 77.44 91 ARG A C 1
ATOM 726 O O . ARG A 1 91 ? 23.512 -8.054 -1.211 1.00 77.44 91 ARG A O 1
ATOM 733 N N . TYR A 1 92 ? 25.606 -8.638 -0.634 1.00 84.69 92 TYR A N 1
ATOM 734 C CA . TYR A 1 92 ? 25.494 -8.349 0.794 1.00 84.69 92 TYR A CA 1
ATOM 735 C C . TYR A 1 92 ? 25.271 -6.863 1.124 1.00 84.69 92 TYR A C 1
ATOM 737 O O . TYR A 1 92 ? 24.480 -6.579 2.014 1.00 84.69 92 TYR A O 1
ATOM 745 N N . TRP A 1 93 ? 25.884 -5.912 0.407 1.00 88.12 93 TRP A N 1
ATOM 746 C CA . TRP A 1 93 ? 25.643 -4.471 0.601 1.00 88.12 93 TRP A CA 1
ATOM 747 C C . TRP A 1 93 ? 24.222 -4.070 0.205 1.00 88.12 93 TRP A C 1
ATOM 749 O O . TRP A 1 93 ? 23.582 -3.305 0.921 1.00 88.12 93 TRP A O 1
ATOM 759 N N . ILE A 1 94 ? 23.704 -4.625 -0.895 1.00 85.00 94 ILE A N 1
ATOM 760 C CA . ILE A 1 94 ? 22.322 -4.382 -1.334 1.00 85.00 94 ILE A CA 1
ATOM 761 C C . ILE A 1 94 ? 21.337 -4.916 -0.286 1.00 85.00 94 ILE A C 1
ATOM 763 O O . ILE A 1 94 ? 20.439 -4.198 0.149 1.00 85.00 94 ILE A O 1
ATOM 767 N N . ILE A 1 95 ? 21.537 -6.158 0.167 1.00 87.81 95 ILE A N 1
ATOM 768 C CA . ILE A 1 95 ? 20.714 -6.762 1.224 1.00 87.81 95 ILE A CA 1
ATOM 769 C C . ILE A 1 95 ? 20.821 -5.950 2.524 1.00 87.81 95 ILE A C 1
ATOM 771 O O . ILE A 1 95 ? 19.802 -5.663 3.147 1.00 87.81 95 ILE A O 1
ATOM 775 N N . GLY A 1 96 ? 22.029 -5.526 2.905 1.00 92.25 96 GLY A N 1
ATOM 776 C CA . GLY A 1 96 ? 22.262 -4.683 4.077 1.00 92.25 96 GLY A CA 1
ATOM 777 C C . GLY A 1 96 ? 21.518 -3.349 4.004 1.00 92.25 96 GLY A C 1
ATOM 778 O O . GLY A 1 96 ? 20.895 -2.948 4.984 1.00 92.25 96 GLY A O 1
ATOM 779 N N . GLY A 1 97 ? 21.501 -2.703 2.834 1.00 91.62 97 GLY A N 1
ATOM 780 C CA . GLY A 1 97 ? 20.731 -1.481 2.596 1.00 91.62 97 GLY A CA 1
ATOM 781 C C . GLY A 1 97 ? 19.224 -1.687 2.773 1.00 91.62 97 GLY A C 1
ATOM 782 O O . GLY A 1 97 ? 18.578 -0.908 3.474 1.00 91.62 97 GLY A O 1
ATOM 783 N N . TYR A 1 98 ? 18.668 -2.770 2.216 1.00 90.44 98 TYR A N 1
ATOM 784 C CA . TYR A 1 98 ? 17.252 -3.104 2.404 1.00 90.44 98 TYR A CA 1
ATOM 785 C C . TYR A 1 98 ? 16.899 -3.377 3.869 1.00 90.44 98 TYR A C 1
ATOM 787 O O . TYR A 1 98 ? 15.879 -2.880 4.353 1.00 90.44 98 TYR A O 1
ATOM 795 N N . ILE A 1 99 ? 17.743 -4.126 4.588 1.00 93.94 99 ILE A N 1
ATOM 796 C CA . ILE A 1 99 ? 17.554 -4.398 6.020 1.00 93.94 99 ILE A CA 1
ATOM 797 C C . ILE A 1 99 ? 17.574 -3.090 6.812 1.00 93.94 99 ILE A C 1
ATOM 799 O O . ILE A 1 99 ? 16.683 -2.865 7.628 1.00 93.94 99 ILE A O 1
ATOM 803 N N . LEU A 1 100 ? 18.543 -2.211 6.545 1.00 95.44 100 LEU A N 1
ATOM 804 C CA . LEU A 1 100 ? 18.682 -0.937 7.245 1.00 95.44 100 LEU A CA 1
ATOM 805 C C . LEU A 1 100 ? 17.453 -0.042 7.048 1.00 95.44 100 LEU A C 1
ATOM 807 O O . LEU A 1 100 ? 16.883 0.436 8.025 1.00 95.44 100 LEU A O 1
ATOM 811 N N . ILE A 1 101 ? 17.012 0.156 5.804 1.00 93.06 101 ILE A N 1
ATOM 812 C CA . ILE A 1 101 ? 15.845 1.000 5.500 1.00 93.06 101 ILE A CA 1
ATOM 813 C C . ILE A 1 101 ? 14.574 0.421 6.131 1.00 93.06 101 ILE A C 1
ATOM 815 O O . ILE A 1 101 ? 13.797 1.152 6.747 1.00 93.06 101 ILE A O 1
ATOM 819 N N . THR A 1 102 ? 14.381 -0.896 6.035 1.00 94.31 102 THR A N 1
ATOM 820 C CA . THR A 1 102 ? 13.226 -1.575 6.642 1.00 94.31 102 THR A CA 1
ATOM 821 C C . THR A 1 102 ? 13.235 -1.422 8.162 1.00 94.31 102 THR A C 1
ATOM 823 O O . THR A 1 102 ? 12.208 -1.095 8.757 1.00 94.31 102 THR A O 1
ATOM 826 N N . ALA A 1 103 ? 14.399 -1.589 8.796 1.00 96.12 103 ALA A N 1
ATOM 827 C CA . ALA A 1 103 ? 14.563 -1.398 10.231 1.00 96.12 103 ALA A CA 1
ATOM 828 C C . ALA A 1 103 ? 14.257 0.045 10.655 1.00 96.12 103 ALA A C 1
ATOM 830 O O . ALA A 1 103 ? 13.587 0.244 11.665 1.00 96.12 103 ALA A O 1
ATOM 831 N N . LEU A 1 104 ? 14.677 1.046 9.874 1.00 96.88 104 LEU A N 1
ATOM 832 C CA . LEU A 1 104 ? 14.365 2.454 10.139 1.00 96.88 104 LEU A CA 1
ATOM 833 C C . LEU A 1 104 ? 12.862 2.746 10.042 1.00 96.88 104 LEU A C 1
ATOM 835 O O . LEU A 1 104 ? 12.324 3.450 10.895 1.00 96.88 104 LEU A O 1
ATOM 839 N N . ILE A 1 105 ? 12.166 2.179 9.054 1.00 95.75 105 ILE A N 1
ATOM 840 C CA . ILE A 1 105 ? 10.712 2.341 8.910 1.00 95.75 105 ILE A CA 1
ATOM 841 C C . ILE A 1 105 ? 9.966 1.678 10.077 1.00 95.75 105 ILE A C 1
ATOM 843 O O . ILE A 1 105 ? 9.077 2.290 10.674 1.00 95.75 105 ILE A O 1
ATOM 847 N N . ILE A 1 106 ? 10.355 0.459 10.455 1.00 95.31 106 ILE A N 1
ATOM 848 C CA . ILE A 1 106 ? 9.774 -0.238 11.611 1.00 95.31 106 ILE A CA 1
ATOM 849 C C . ILE A 1 106 ? 10.065 0.530 12.908 1.00 95.31 106 ILE A C 1
ATOM 851 O O . ILE A 1 106 ? 9.175 0.698 13.742 1.00 95.31 106 ILE A O 1
ATOM 855 N N . LEU A 1 107 ? 11.281 1.057 13.071 1.00 96.88 107 LEU A N 1
ATOM 856 C CA . LEU A 1 107 ? 11.644 1.905 14.205 1.00 96.88 107 LEU A CA 1
ATOM 857 C C . LEU A 1 107 ? 10.762 3.157 14.263 1.00 96.88 107 LEU A C 1
ATOM 859 O O . LEU A 1 107 ? 10.282 3.516 15.337 1.00 96.88 107 LEU A O 1
ATOM 863 N N . MET A 1 108 ? 10.503 3.795 13.121 1.00 96.75 108 MET A N 1
ATOM 864 C CA . MET A 1 108 ? 9.622 4.957 13.036 1.00 96.75 108 MET A CA 1
ATOM 865 C C . MET A 1 108 ? 8.195 4.623 13.497 1.00 96.75 108 MET A C 1
ATOM 867 O O . MET A 1 108 ? 7.600 5.406 14.242 1.00 96.75 108 MET A O 1
ATOM 871 N N . LEU A 1 109 ? 7.674 3.441 13.140 1.00 96.62 109 LEU A N 1
ATOM 872 C CA . LEU A 1 109 ? 6.393 2.939 13.650 1.00 96.62 109 LEU A CA 1
ATOM 873 C C . LEU A 1 109 ? 6.416 2.752 15.171 1.00 96.62 109 LEU A C 1
ATOM 875 O O . LEU A 1 109 ? 5.520 3.239 15.861 1.00 96.62 109 LEU A O 1
ATOM 879 N N . PHE A 1 110 ? 7.450 2.106 15.712 1.00 96.25 110 PHE A N 1
ATOM 880 C CA . PHE A 1 110 ? 7.578 1.905 17.158 1.00 96.25 110 PHE A CA 1
ATOM 881 C C . PHE A 1 110 ? 7.674 3.222 17.932 1.00 96.25 110 PHE A C 1
ATOM 883 O O . PHE A 1 110 ? 7.014 3.376 18.961 1.00 96.25 110 PHE A O 1
ATOM 890 N N . LEU A 1 111 ? 8.453 4.190 17.440 1.00 96.62 111 LEU A N 1
ATOM 891 C CA . LEU A 1 111 ? 8.564 5.514 18.055 1.00 96.62 111 LEU A CA 1
ATOM 892 C C . LEU A 1 111 ? 7.228 6.262 18.023 1.00 96.62 111 LEU A C 1
ATOM 894 O O . LEU A 1 111 ? 6.854 6.885 19.020 1.00 96.62 111 LEU A O 1
ATOM 898 N N . PHE A 1 112 ? 6.491 6.172 16.913 1.00 96.69 112 PHE A N 1
ATOM 899 C CA . PHE A 1 112 ? 5.160 6.758 16.801 1.00 96.69 112 PHE A CA 1
ATOM 900 C C . PHE A 1 112 ? 4.187 6.144 17.810 1.00 96.69 112 PHE A C 1
ATOM 902 O O . PHE A 1 112 ? 3.541 6.880 18.558 1.00 96.69 112 PHE A O 1
ATOM 909 N N . LEU A 1 113 ? 4.122 4.812 17.883 1.00 96.31 113 LEU A N 1
ATOM 910 C CA . LEU A 1 113 ? 3.248 4.105 18.818 1.00 96.31 113 LEU A CA 1
ATOM 911 C C . LEU A 1 113 ? 3.599 4.440 20.270 1.00 96.31 113 LEU A C 1
ATOM 913 O O . LEU A 1 113 ? 2.724 4.841 21.034 1.00 96.31 113 LEU A O 1
ATOM 917 N N . LYS A 1 114 ? 4.884 4.382 20.635 1.00 96.00 114 LYS A N 1
ATOM 918 C CA . LYS A 1 114 ? 5.348 4.692 21.993 1.00 96.00 114 LYS A CA 1
ATOM 919 C C . LYS A 1 114 ? 5.005 6.123 22.419 1.00 96.00 114 LYS A C 1
ATOM 921 O O . LYS A 1 114 ? 4.641 6.338 23.571 1.00 96.00 114 LYS A O 1
ATOM 926 N N . LYS A 1 115 ? 5.142 7.102 21.517 1.00 95.69 115 LYS A N 1
ATOM 927 C CA . LYS A 1 115 ? 4.944 8.525 21.838 1.00 95.69 115 LYS A CA 1
ATOM 928 C C . LYS A 1 115 ? 3.482 8.965 21.768 1.00 95.69 115 LYS A C 1
ATOM 930 O O . LYS A 1 115 ? 3.043 9.723 22.625 1.00 95.69 115 LYS A O 1
ATOM 935 N N . TYR A 1 116 ? 2.753 8.542 20.737 1.00 94.06 116 TYR A N 1
ATOM 936 C CA . TYR A 1 116 ? 1.423 9.077 20.428 1.00 94.06 116 TYR A CA 1
ATOM 937 C C . TYR A 1 116 ? 0.281 8.109 20.752 1.00 94.06 116 TYR A C 1
ATOM 939 O O . TYR A 1 116 ? -0.854 8.560 20.889 1.00 94.06 116 TYR A O 1
ATOM 947 N N . ARG A 1 117 ? 0.547 6.800 20.874 1.00 94.50 117 ARG A N 1
ATOM 948 C CA . ARG A 1 117 ? -0.471 5.758 21.108 1.00 94.50 117 ARG A CA 1
ATOM 949 C C . ARG A 1 117 ? -0.007 4.720 22.146 1.00 94.50 117 ARG A C 1
ATOM 951 O O . ARG A 1 117 ? 0.056 3.530 21.835 1.00 94.50 117 ARG A O 1
ATOM 958 N N . PRO A 1 118 ? 0.280 5.132 23.396 1.00 92.56 118 PRO A N 1
ATOM 959 C CA . PRO A 1 118 ? 0.830 4.239 24.419 1.00 92.56 118 PRO A CA 1
ATOM 960 C C . PRO A 1 118 ? -0.081 3.045 24.741 1.00 92.56 118 PRO A C 1
ATOM 962 O O . PRO A 1 118 ? 0.428 1.963 25.008 1.00 92.56 118 PRO A O 1
ATOM 965 N N . ALA A 1 119 ? -1.408 3.207 24.651 1.00 91.31 119 ALA A N 1
ATOM 966 C CA . ALA A 1 119 ? -2.360 2.109 24.835 1.00 91.31 119 ALA A CA 1
ATOM 967 C C . ALA A 1 119 ? -2.168 0.993 23.790 1.00 91.31 119 ALA A C 1
ATOM 969 O O . ALA A 1 119 ? -2.058 -0.172 24.153 1.00 91.31 119 ALA A O 1
ATOM 970 N N . VAL A 1 120 ? -2.034 1.365 22.510 1.00 93.19 120 VAL A N 1
ATOM 971 C CA . VAL A 1 120 ? -1.774 0.430 21.399 1.00 93.19 120 VAL A CA 1
ATOM 972 C C . VAL A 1 120 ? -0.383 -0.196 21.519 1.00 93.19 120 VAL A C 1
ATOM 974 O O . VAL A 1 120 ? -0.200 -1.366 21.207 1.00 93.19 120 VAL A O 1
ATOM 977 N N . TYR A 1 121 ? 0.606 0.573 21.984 1.00 94.06 121 TYR A N 1
ATOM 978 C CA . TYR A 1 121 ? 1.967 0.077 22.201 1.00 94.06 121 TYR A CA 1
ATOM 979 C C . TYR A 1 121 ? 2.047 -0.959 23.336 1.00 94.06 121 TYR A C 1
ATOM 981 O O . TYR A 1 121 ? 2.829 -1.902 23.247 1.00 94.06 121 TYR A O 1
ATOM 989 N N . ALA A 1 122 ? 1.257 -0.786 24.399 1.00 94.06 122 ALA A N 1
ATOM 990 C CA . ALA A 1 122 ? 1.234 -1.697 25.542 1.00 94.06 122 ALA A CA 1
ATOM 991 C C . ALA A 1 122 ? 0.446 -2.991 25.267 1.00 94.06 122 ALA A C 1
ATOM 993 O O . ALA A 1 122 ? 0.752 -4.027 25.856 1.00 94.06 122 ALA A O 1
ATOM 994 N N . GLY A 1 123 ? -0.559 -2.951 24.387 1.00 92.62 123 GLY A N 1
ATOM 995 C CA . GLY A 1 123 ? -1.378 -4.116 24.066 1.00 92.62 123 GLY A CA 1
ATOM 996 C C . GLY A 1 123 ? -0.747 -5.024 23.012 1.00 92.62 123 GLY A C 1
ATOM 997 O O . GLY A 1 123 ? -0.643 -4.668 21.838 1.00 92.62 123 GLY A O 1
ATOM 998 N N . THR A 1 124 ? -0.405 -6.253 23.406 1.00 91.81 124 THR A N 1
ATOM 999 C CA . THR A 1 124 ? 0.177 -7.260 22.502 1.00 91.81 124 THR A CA 1
ATOM 1000 C C . THR A 1 124 ? -0.723 -7.538 21.299 1.00 91.81 124 THR A C 1
ATOM 1002 O O . THR A 1 124 ? -0.253 -7.503 20.168 1.00 91.81 124 THR A O 1
ATOM 1005 N N . THR A 1 125 ? -2.027 -7.731 21.516 1.00 94.25 125 THR A N 1
ATOM 1006 C CA . THR A 1 125 ? -2.994 -8.036 20.450 1.00 94.25 125 THR A CA 1
ATOM 1007 C C . THR A 1 125 ? -3.087 -6.929 19.401 1.00 94.25 125 THR A C 1
ATOM 1009 O O . THR A 1 125 ? -3.090 -7.204 18.203 1.00 94.25 125 THR A O 1
ATOM 1012 N N . GLN A 1 126 ? -3.123 -5.670 19.839 1.00 93.56 126 GLN A N 1
ATOM 1013 C CA . GLN A 1 126 ? -3.251 -4.504 18.961 1.00 93.56 126 GLN A CA 1
ATOM 1014 C C . GLN A 1 126 ? -1.981 -4.308 18.130 1.00 93.56 126 GLN A C 1
ATOM 1016 O O . GLN A 1 126 ? -2.046 -4.053 16.927 1.00 93.56 126 GLN A O 1
ATOM 1021 N N . LEU A 1 127 ? -0.818 -4.497 18.758 1.00 95.44 127 LEU A N 1
ATOM 1022 C CA . LEU A 1 127 ? 0.466 -4.454 18.076 1.00 95.44 127 LEU A CA 1
ATOM 1023 C C . LEU A 1 127 ? 0.583 -5.581 17.037 1.00 95.44 127 LEU A C 1
ATOM 1025 O O . LEU A 1 127 ? 0.925 -5.319 15.883 1.00 95.44 127 LEU A O 1
ATOM 1029 N N . THR A 1 128 ? 0.241 -6.819 17.413 1.00 95.12 128 THR A N 1
ATOM 1030 C CA . THR A 1 128 ? 0.219 -7.970 16.498 1.00 95.12 128 THR A CA 1
ATOM 1031 C C . THR A 1 128 ? -0.723 -7.727 15.324 1.00 95.12 128 THR A C 1
ATOM 1033 O O . THR A 1 128 ? -0.352 -8.021 14.192 1.00 95.12 128 THR A O 1
ATOM 1036 N N . PHE A 1 129 ? -1.896 -7.140 15.560 1.00 96.38 129 PHE A N 1
ATOM 1037 C CA . PHE A 1 129 ? -2.856 -6.811 14.510 1.00 96.38 129 PHE A CA 1
ATOM 1038 C C . PHE A 1 129 ? -2.291 -5.829 13.468 1.00 96.38 129 PHE A C 1
ATOM 1040 O O . PHE A 1 129 ? -2.442 -6.050 12.262 1.00 96.38 129 PHE A O 1
ATOM 1047 N N . ILE A 1 130 ? -1.583 -4.782 13.908 1.00 96.75 130 ILE A N 1
ATOM 1048 C CA . ILE A 1 130 ? -0.927 -3.821 13.006 1.00 96.75 130 ILE A CA 1
ATOM 1049 C C . ILE A 1 130 ? 0.147 -4.522 12.167 1.00 96.75 130 ILE A C 1
ATOM 1051 O O . ILE A 1 130 ? 0.129 -4.427 10.939 1.00 96.75 130 ILE A O 1
ATOM 1055 N N . PHE A 1 131 ? 1.061 -5.261 12.805 1.00 96.25 131 PHE A N 1
ATOM 1056 C CA . PHE A 1 131 ? 2.135 -5.961 12.090 1.00 96.25 131 PHE A CA 1
ATOM 1057 C C . PHE A 1 131 ? 1.609 -7.038 11.143 1.00 96.25 131 PHE A C 1
ATOM 1059 O O . PHE A 1 131 ? 2.125 -7.176 10.035 1.00 96.25 131 PHE A O 1
ATOM 1066 N N . PHE A 1 132 ? 0.567 -7.766 11.541 1.00 96.50 132 PHE A N 1
ATOM 1067 C CA . PHE A 1 132 ? -0.084 -8.756 10.695 1.00 96.50 132 PHE A CA 1
ATOM 1068 C C . PHE A 1 132 ? -0.596 -8.121 9.399 1.00 96.50 132 PHE A C 1
ATOM 1070 O O . PHE A 1 132 ? -0.256 -8.590 8.314 1.00 96.50 132 PHE A O 1
ATOM 1077 N N . ASN A 1 133 ? -1.325 -7.006 9.492 1.00 96.56 133 ASN A N 1
ATOM 1078 C CA . ASN A 1 133 ? -1.839 -6.309 8.313 1.00 96.56 133 ASN A CA 1
ATOM 1079 C C . ASN A 1 133 ? -0.720 -5.740 7.421 1.00 96.56 133 ASN A C 1
ATOM 1081 O O . ASN A 1 133 ? -0.807 -5.843 6.196 1.00 96.56 133 ASN A O 1
ATOM 1085 N N . ILE A 1 134 ? 0.356 -5.205 8.014 1.00 96.38 134 ILE A N 1
ATOM 1086 C CA . ILE A 1 134 ? 1.557 -4.775 7.273 1.00 96.38 134 ILE A CA 1
ATOM 1087 C C . ILE A 1 134 ? 2.135 -5.950 6.473 1.00 96.38 134 ILE A C 1
ATOM 1089 O O . ILE A 1 134 ? 2.355 -5.831 5.267 1.00 96.38 134 ILE A O 1
ATOM 1093 N N . ILE A 1 135 ? 2.359 -7.094 7.127 1.00 96.12 135 ILE A N 1
ATOM 1094 C CA . ILE A 1 135 ? 2.951 -8.282 6.500 1.00 96.12 135 ILE A CA 1
ATOM 1095 C C . ILE A 1 135 ? 2.052 -8.805 5.379 1.00 96.12 135 ILE A C 1
ATOM 1097 O O . ILE A 1 135 ? 2.553 -9.073 4.288 1.00 96.12 135 ILE A O 1
ATOM 1101 N N . VAL A 1 136 ? 0.740 -8.909 5.614 1.00 95.81 136 VAL A N 1
ATOM 1102 C CA . VAL A 1 136 ? -0.231 -9.374 4.612 1.00 95.81 136 VAL A CA 1
ATOM 1103 C C . VAL A 1 136 ? -0.189 -8.495 3.362 1.00 95.81 136 VAL A C 1
ATOM 1105 O O . VAL A 1 136 ? -0.078 -9.022 2.256 1.00 95.81 136 VAL A O 1
ATOM 1108 N N . MET A 1 137 ? -0.204 -7.168 3.516 1.00 95.12 137 MET A N 1
ATOM 1109 C CA . MET A 1 137 ? -0.182 -6.244 2.376 1.00 95.12 137 MET A CA 1
ATOM 1110 C C . MET A 1 137 ? 1.143 -6.271 1.611 1.00 95.12 137 MET A C 1
ATOM 1112 O O . MET A 1 137 ? 1.152 -6.269 0.374 1.00 95.12 137 MET A O 1
ATOM 1116 N N . VAL A 1 138 ? 2.270 -6.337 2.327 1.00 94.94 138 VAL A N 1
ATOM 1117 C CA . VAL A 1 138 ? 3.595 -6.434 1.701 1.00 94.94 138 VAL A CA 1
ATOM 1118 C C . VAL A 1 138 ? 3.752 -7.760 0.958 1.00 94.94 138 VAL A C 1
ATOM 1120 O O . VAL A 1 138 ? 4.239 -7.776 -0.177 1.00 94.94 138 VAL A O 1
ATOM 1123 N N . LEU A 1 139 ? 3.298 -8.865 1.555 1.00 94.94 139 LEU A N 1
ATOM 1124 C CA . LEU A 1 139 ? 3.331 -10.187 0.939 1.00 94.94 139 LEU A CA 1
ATOM 1125 C C . LEU A 1 139 ? 2.445 -10.235 -0.307 1.00 94.94 139 LEU A C 1
ATOM 1127 O O . LEU A 1 139 ? 2.923 -10.644 -1.363 1.00 94.94 139 LEU A O 1
ATOM 1131 N N . LEU A 1 140 ? 1.197 -9.767 -0.207 1.00 93.56 140 LEU A N 1
ATOM 1132 C CA . LEU A 1 140 ? 0.261 -9.710 -1.329 1.00 93.56 140 LEU A CA 1
ATOM 1133 C C . LEU A 1 140 ? 0.860 -8.928 -2.504 1.00 93.56 140 LEU A C 1
ATOM 1135 O O . LEU A 1 140 ? 0.882 -9.425 -3.630 1.00 93.56 140 LEU A O 1
ATOM 1139 N N . THR A 1 141 ? 1.428 -7.751 -2.229 1.00 93.50 141 THR A N 1
ATOM 1140 C CA . THR A 1 141 ? 2.080 -6.919 -3.251 1.00 93.50 141 THR A CA 1
ATOM 1141 C C . THR A 1 141 ? 3.271 -7.620 -3.888 1.00 93.50 141 THR A C 1
ATOM 1143 O O . THR A 1 141 ? 3.387 -7.681 -5.112 1.00 93.50 141 THR A O 1
ATOM 1146 N N . THR A 1 142 ? 4.138 -8.210 -3.068 1.00 92.25 142 THR A N 1
ATOM 1147 C CA . THR A 1 142 ? 5.339 -8.906 -3.546 1.00 92.25 142 THR A CA 1
ATOM 1148 C C . THR A 1 142 ? 4.988 -10.127 -4.399 1.00 92.25 142 THR A C 1
ATOM 1150 O O . THR A 1 142 ? 5.629 -10.373 -5.420 1.00 92.25 142 THR A O 1
ATOM 1153 N N . VAL A 1 143 ? 3.967 -10.893 -4.006 1.00 92.94 143 VAL A N 1
ATOM 1154 C CA . VAL A 1 143 ? 3.498 -12.067 -4.751 1.00 92.94 143 VAL A CA 1
ATOM 1155 C C . VAL A 1 143 ? 2.918 -11.650 -6.102 1.00 92.94 143 VAL A C 1
ATOM 1157 O O . VAL A 1 143 ? 3.301 -12.220 -7.120 1.00 92.94 143 VAL A O 1
ATOM 1160 N N . MET A 1 144 ? 2.067 -10.624 -6.143 1.00 91.56 144 MET A N 1
ATOM 1161 C CA . MET A 1 144 ? 1.486 -10.132 -7.398 1.00 91.56 144 MET A CA 1
ATOM 1162 C C . MET A 1 144 ? 2.546 -9.612 -8.373 1.00 91.56 144 MET A C 1
ATOM 1164 O O . MET A 1 144 ? 2.495 -9.939 -9.557 1.00 91.56 144 MET A O 1
ATOM 1168 N N . LEU A 1 145 ? 3.557 -8.891 -7.874 1.00 90.56 145 LEU A N 1
ATOM 1169 C CA . LEU A 1 145 ? 4.682 -8.429 -8.691 1.00 90.56 145 LEU A CA 1
ATOM 1170 C C . LEU A 1 145 ? 5.470 -9.574 -9.335 1.00 90.56 145 LEU A C 1
ATOM 1172 O O . LEU A 1 145 ? 5.972 -9.411 -10.446 1.00 90.56 145 LEU A O 1
ATOM 1176 N N . ARG A 1 146 ? 5.579 -10.728 -8.662 1.00 89.56 146 ARG A N 1
ATOM 1177 C CA . ARG A 1 146 ? 6.232 -11.913 -9.238 1.00 89.56 146 ARG A CA 1
ATOM 1178 C C . ARG A 1 146 ? 5.440 -12.518 -10.393 1.00 89.56 146 ARG A C 1
ATOM 1180 O O . ARG A 1 146 ? 6.060 -13.077 -11.290 1.00 89.56 146 ARG A O 1
ATOM 1187 N N . TYR A 1 147 ? 4.110 -12.423 -10.367 1.00 88.56 147 TYR A N 1
ATOM 1188 C CA . TYR A 1 147 ? 3.265 -12.900 -11.463 1.00 88.56 147 TYR A CA 1
ATOM 1189 C C . TYR A 1 147 ? 3.286 -11.933 -12.646 1.00 88.56 147 TYR A C 1
ATOM 1191 O O . TYR A 1 147 ? 3.590 -12.339 -13.766 1.00 88.56 147 TYR A O 1
ATOM 1199 N N . ASN A 1 148 ? 2.963 -10.658 -12.410 1.00 86.62 148 ASN A N 1
ATOM 1200 C CA . ASN A 1 148 ? 3.034 -9.618 -13.430 1.00 86.62 148 ASN A CA 1
ATOM 1201 C C . ASN A 1 148 ? 3.096 -8.227 -12.784 1.00 86.62 148 ASN A C 1
ATOM 1203 O O . ASN A 1 148 ? 2.241 -7.862 -11.976 1.00 86.62 148 ASN A O 1
ATOM 1207 N N . ALA A 1 149 ? 4.063 -7.417 -13.212 1.00 85.25 149 ALA A N 1
ATOM 1208 C CA . ALA A 1 149 ? 4.222 -6.041 -12.758 1.00 85.25 149 ALA A CA 1
ATOM 1209 C C . ALA A 1 149 ? 2.978 -5.166 -13.003 1.00 85.25 149 ALA A C 1
ATOM 1211 O O . ALA A 1 149 ? 2.706 -4.269 -12.211 1.00 85.25 149 ALA A O 1
ATOM 1212 N N . THR A 1 150 ? 2.202 -5.422 -14.060 1.00 84.06 150 THR A N 1
ATOM 1213 C CA . THR A 1 150 ? 1.010 -4.627 -14.394 1.00 84.06 150 THR A CA 1
ATOM 1214 C C . THR A 1 150 ? -0.133 -4.830 -13.393 1.00 84.06 150 THR A C 1
ATOM 1216 O O . THR A 1 150 ? -0.916 -3.910 -13.165 1.00 84.06 150 THR A O 1
ATOM 1219 N N . TYR A 1 151 ? -0.216 -5.993 -12.735 1.00 88.38 151 TYR A N 1
ATOM 1220 C CA . TYR A 1 151 ? -1.285 -6.285 -11.771 1.00 88.38 151 TYR A CA 1
ATOM 1221 C C . TYR A 1 151 ? -1.142 -5.549 -10.445 1.00 88.38 151 TYR A C 1
ATOM 1223 O O . TYR A 1 151 ? -2.026 -5.631 -9.599 1.00 88.38 151 TYR A O 1
ATOM 1231 N N . ILE A 1 152 ? -0.078 -4.774 -10.253 1.00 90.50 152 ILE A N 1
ATOM 1232 C CA . ILE A 1 152 ? 0.082 -4.006 -9.028 1.00 90.50 152 ILE A CA 1
ATOM 1233 C C . ILE A 1 152 ? -1.055 -3.007 -8.775 1.00 90.50 152 ILE A C 1
ATOM 1235 O O . ILE A 1 152 ? -1.438 -2.786 -7.629 1.00 90.50 152 ILE A O 1
ATOM 1239 N N . TYR A 1 153 ? -1.643 -2.449 -9.835 1.00 90.44 153 TYR A N 1
ATOM 1240 C CA . TYR A 1 153 ? -2.739 -1.486 -9.722 1.00 90.44 153 TYR A CA 1
ATOM 1241 C C . TYR A 1 153 ? -4.061 -2.124 -9.265 1.00 90.44 153 TYR A C 1
ATOM 1243 O O . TYR A 1 153 ? -4.953 -1.417 -8.805 1.00 90.44 153 TYR A O 1
ATOM 1251 N N . VAL A 1 154 ? -4.178 -3.455 -9.320 1.00 91.88 154 VAL A N 1
ATOM 1252 C CA . VAL A 1 154 ? -5.328 -4.207 -8.789 1.00 91.88 154 VAL A CA 1
ATOM 1253 C C . VAL A 1 154 ? -5.298 -4.295 -7.258 1.00 91.88 154 VAL A C 1
ATOM 1255 O O . VAL A 1 154 ? -6.336 -4.472 -6.624 1.00 91.88 154 VAL A O 1
ATOM 1258 N N . ILE A 1 155 ? -4.119 -4.174 -6.646 1.00 92.44 155 ILE A N 1
ATOM 1259 C CA . ILE A 1 155 ? -3.926 -4.476 -5.226 1.00 92.44 155 ILE A CA 1
ATOM 1260 C C . ILE A 1 155 ? -4.507 -3.351 -4.365 1.00 92.44 155 ILE A C 1
ATOM 1262 O O . ILE A 1 155 ? -4.012 -2.219 -4.435 1.00 92.44 155 ILE A O 1
ATOM 1266 N N . PRO A 1 156 ? -5.502 -3.624 -3.506 1.00 91.62 156 PRO A N 1
ATOM 1267 C CA . PRO A 1 156 ? -6.237 -2.573 -2.822 1.00 91.62 156 PRO A CA 1
ATOM 1268 C C . PRO A 1 156 ? -5.532 -2.215 -1.519 1.00 91.62 156 PRO A C 1
ATOM 1270 O O . PRO A 1 156 ? -5.976 -2.535 -0.417 1.00 91.62 156 PRO A O 1
ATOM 1273 N N . LEU A 1 157 ? -4.388 -1.544 -1.651 1.00 94.56 157 LEU A N 1
ATOM 1274 C CA . LEU A 1 157 ? -3.574 -1.129 -0.511 1.00 94.56 157 LEU A CA 1
ATOM 1275 C C . LEU A 1 157 ? -4.343 -0.175 0.418 1.00 94.56 157 LEU A C 1
ATOM 1277 O O . LEU A 1 157 ? -4.110 -0.186 1.622 1.00 94.56 157 LEU A O 1
ATOM 1281 N N . CYS A 1 158 ? -5.317 0.576 -0.110 1.00 92.50 158 CYS A N 1
ATOM 1282 C CA . CYS A 1 158 ? -6.241 1.398 0.675 1.00 92.50 158 CYS A CA 1
ATOM 1283 C C . CYS A 1 158 ? -7.120 0.602 1.655 1.00 92.50 158 CYS A C 1
ATOM 1285 O O . CYS A 1 158 ? -7.651 1.204 2.583 1.00 92.50 158 CYS A O 1
ATOM 1287 N N . MET A 1 159 ? -7.234 -0.728 1.545 1.00 92.69 159 MET A N 1
ATOM 1288 C CA . MET A 1 159 ? -7.872 -1.527 2.602 1.00 92.69 159 MET A CA 1
ATOM 1289 C C . MET A 1 159 ? -7.122 -1.420 3.931 1.00 92.69 159 MET A C 1
ATOM 1291 O O . MET A 1 159 ? -7.749 -1.467 4.983 1.00 92.69 159 MET A O 1
ATOM 1295 N N . LEU A 1 160 ? -5.797 -1.241 3.907 1.00 94.75 160 LEU A N 1
ATOM 1296 C CA . LEU A 1 160 ? -4.984 -1.131 5.117 1.00 94.75 160 LEU A CA 1
ATOM 1297 C C . LEU A 1 160 ? -5.424 0.041 6.018 1.00 94.75 160 LEU A C 1
ATOM 1299 O O . LEU A 1 160 ? -5.761 -0.214 7.175 1.00 94.75 160 LEU A O 1
ATOM 1303 N N . PRO A 1 161 ? -5.468 1.304 5.546 1.00 93.81 161 PRO A N 1
ATOM 1304 C CA . PRO A 1 161 ? -5.932 2.414 6.368 1.00 93.81 161 PRO A CA 1
ATOM 1305 C C . PRO A 1 161 ? -7.422 2.316 6.714 1.00 93.81 161 PRO A C 1
ATOM 1307 O O . PRO A 1 161 ? -7.790 2.731 7.807 1.00 93.81 161 PRO A O 1
ATOM 1310 N N . LEU A 1 162 ? -8.272 1.745 5.849 1.00 91.94 162 LEU A N 1
ATOM 1311 C CA . LEU A 1 162 ? -9.693 1.550 6.165 1.00 91.94 162 LEU A CA 1
ATOM 1312 C C . LEU A 1 162 ? -9.886 0.584 7.345 1.00 91.94 162 LEU A C 1
ATOM 1314 O O . LEU A 1 162 ? -10.588 0.907 8.301 1.00 91.94 162 LEU A O 1
ATOM 1318 N N . VAL A 1 163 ? -9.231 -0.582 7.296 1.00 92.44 163 VAL A N 1
ATOM 1319 C CA . VAL A 1 163 ? -9.288 -1.585 8.367 1.00 92.44 163 VAL A CA 1
ATOM 1320 C C . VAL A 1 163 ? -8.722 -1.014 9.659 1.00 92.44 163 VAL A C 1
ATOM 1322 O O . VAL A 1 163 ? -9.369 -1.102 10.696 1.00 92.44 163 VAL A O 1
ATOM 1325 N N . LEU A 1 164 ? -7.523 -0.424 9.618 1.00 93.62 164 LEU A N 1
ATOM 1326 C CA . LEU A 1 164 ? -6.902 0.119 10.826 1.00 93.62 164 LEU A CA 1
ATOM 1327 C C . LEU A 1 164 ? -7.748 1.239 11.442 1.00 93.62 164 LEU A C 1
ATOM 1329 O O . LEU A 1 164 ? -7.804 1.336 12.666 1.00 93.62 164 LEU A O 1
ATOM 1333 N N . ASN A 1 165 ? -8.444 2.037 10.625 1.00 90.56 165 ASN A N 1
ATOM 1334 C CA . ASN A 1 165 ? -9.273 3.120 11.143 1.00 90.56 165 ASN A CA 1
ATOM 1335 C C . ASN A 1 165 ? -10.506 2.597 11.877 1.00 90.56 165 ASN A C 1
ATOM 1337 O O . ASN A 1 165 ? -10.913 3.214 12.848 1.00 90.56 165 ASN A O 1
ATOM 1341 N N . ALA A 1 166 ? -11.056 1.453 11.461 1.00 88.62 166 ALA A N 1
ATOM 1342 C CA . ALA A 1 166 ? -12.215 0.846 12.114 1.00 88.62 166 ALA A CA 1
ATOM 1343 C C . ALA A 1 166 ? -11.923 0.322 13.534 1.00 88.62 166 ALA A C 1
ATOM 1345 O O . ALA A 1 166 ? -12.843 0.205 14.336 1.00 88.62 166 ALA A O 1
ATOM 1346 N N . PHE A 1 167 ? -10.666 -0.018 13.841 1.00 90.19 167 PHE A N 1
ATOM 1347 C CA . PHE A 1 167 ? -10.248 -0.537 15.155 1.00 90.19 167 PHE A CA 1
ATOM 1348 C C . PHE A 1 167 ? -9.482 0.477 16.009 1.00 90.19 167 PHE A C 1
ATOM 1350 O O . PHE A 1 167 ? -9.295 0.265 17.208 1.00 90.19 167 PHE A O 1
ATOM 1357 N N . PHE A 1 168 ? -8.962 1.533 15.386 1.00 91.69 168 PHE A N 1
ATOM 1358 C CA . PHE A 1 168 ? -8.133 2.529 16.045 1.00 91.69 168 PHE A CA 1
ATOM 1359 C C . PHE A 1 168 ? -8.597 3.940 15.688 1.00 91.69 168 PHE A C 1
ATOM 1361 O O . PHE A 1 168 ? -9.647 4.386 16.123 1.00 91.69 168 PHE A O 1
ATOM 1368 N N . ASP A 1 169 ? -7.773 4.691 14.962 1.00 89.56 169 ASP A N 1
ATOM 1369 C CA . ASP A 1 169 ? -8.027 6.078 14.632 1.00 89.56 169 ASP A CA 1
ATOM 1370 C C . ASP A 1 169 ? -7.359 6.458 13.311 1.00 89.56 169 ASP A C 1
ATOM 1372 O O . ASP A 1 169 ? -6.380 5.843 12.865 1.00 89.56 169 ASP A O 1
ATOM 1376 N N . ALA A 1 170 ? -7.849 7.546 12.724 1.00 90.00 170 ALA A N 1
ATOM 1377 C CA . ALA A 1 170 ? -7.445 8.000 11.399 1.00 90.00 170 ALA A CA 1
ATOM 1378 C C . ALA A 1 170 ? -5.948 8.317 11.316 1.00 90.00 170 ALA A C 1
ATOM 1380 O O . ALA A 1 170 ? -5.297 8.055 10.301 1.00 90.00 170 ALA A O 1
ATOM 1381 N N . ARG A 1 171 ? -5.378 8.860 12.400 1.00 93.31 171 ARG A N 1
ATOM 1382 C CA . ARG A 1 171 ? -3.979 9.292 12.440 1.00 93.31 171 ARG A CA 1
ATOM 1383 C C . ARG A 1 171 ? -3.036 8.095 12.412 1.00 93.31 171 ARG A C 1
ATOM 1385 O O . ARG A 1 171 ? -2.085 8.105 11.635 1.00 93.31 171 ARG A O 1
ATOM 1392 N N . LEU A 1 172 ? -3.288 7.084 13.244 1.00 94.56 172 LEU A N 1
ATOM 1393 C CA . LEU A 1 172 ? -2.502 5.851 13.255 1.00 94.56 172 LEU A CA 1
ATOM 1394 C C . LEU A 1 172 ? -2.607 5.129 11.908 1.00 94.56 172 LEU A C 1
ATOM 1396 O O . LEU A 1 172 ? -1.595 4.718 11.345 1.00 94.56 172 LEU A O 1
ATOM 1400 N N . SER A 1 173 ? -3.821 5.028 11.379 1.00 94.69 173 SER A N 1
ATOM 1401 C CA . SER A 1 173 ? -4.118 4.292 10.149 1.00 94.69 173 SER A CA 1
ATOM 1402 C C . SER A 1 173 ? -3.394 4.868 8.938 1.00 94.69 173 SER A C 1
ATOM 1404 O O . SER A 1 173 ? -2.716 4.143 8.209 1.00 94.69 173 SER A O 1
ATOM 1406 N N . LEU A 1 174 ? -3.463 6.191 8.762 1.00 94.88 174 LEU A N 1
ATOM 1407 C CA . LEU A 1 174 ? -2.758 6.886 7.689 1.00 94.88 174 LEU A CA 1
ATOM 1408 C C . LEU A 1 174 ? -1.238 6.803 7.864 1.00 94.88 174 LEU A C 1
ATOM 1410 O O . LEU A 1 174 ? -0.519 6.595 6.889 1.00 94.88 174 LEU A O 1
ATOM 1414 N N . PHE A 1 175 ? -0.744 6.922 9.099 1.00 96.75 175 PHE A N 1
ATOM 1415 C CA . PHE A 1 175 ? 0.684 6.817 9.382 1.00 96.75 175 PHE A CA 1
ATOM 1416 C C . PHE A 1 175 ? 1.243 5.435 9.014 1.00 96.75 175 PHE A C 1
ATOM 1418 O O . PHE A 1 175 ? 2.261 5.344 8.328 1.00 96.75 175 PHE A O 1
ATOM 1425 N N . VAL A 1 176 ? 0.551 4.360 9.408 1.00 97.44 176 VAL A N 1
ATOM 1426 C CA . VAL A 1 176 ? 0.927 2.986 9.044 1.00 97.44 176 VAL A CA 1
ATOM 1427 C C . VAL A 1 176 ? 0.842 2.784 7.532 1.00 97.44 176 VAL A C 1
ATOM 1429 O O . VAL A 1 176 ? 1.770 2.223 6.950 1.00 97.44 176 VAL A O 1
ATOM 1432 N N . HIS A 1 177 ? -0.215 3.282 6.881 1.00 97.44 177 HIS A N 1
ATOM 1433 C CA . HIS A 1 177 ? -0.358 3.203 5.425 1.00 97.44 177 HIS A CA 1
ATOM 1434 C C . HIS A 1 177 ? 0.831 3.829 4.702 1.00 97.44 177 HIS A C 1
ATOM 1436 O O . HIS A 1 177 ? 1.471 3.158 3.897 1.00 97.44 177 HIS A O 1
ATOM 1442 N N . VAL A 1 178 ? 1.193 5.071 5.041 1.00 97.12 178 VAL A N 1
ATOM 1443 C CA . VAL A 1 178 ? 2.341 5.766 4.436 1.00 97.12 178 VAL A CA 1
ATOM 1444 C C . VAL A 1 178 ? 3.635 4.974 4.633 1.00 97.12 178 VAL A C 1
ATOM 1446 O O . VAL A 1 178 ? 4.405 4.830 3.685 1.00 97.12 178 VAL A O 1
ATOM 1449 N N . LEU A 1 179 ? 3.864 4.403 5.819 1.00 96.88 179 LEU A N 1
ATOM 1450 C CA . LEU A 1 179 ? 5.039 3.564 6.058 1.00 96.88 179 LEU A CA 1
ATOM 1451 C C . LEU A 1 179 ? 5.071 2.313 5.172 1.00 96.88 179 LEU A C 1
ATOM 1453 O O . LEU A 1 179 ? 6.127 1.971 4.638 1.00 96.88 179 LEU A O 1
A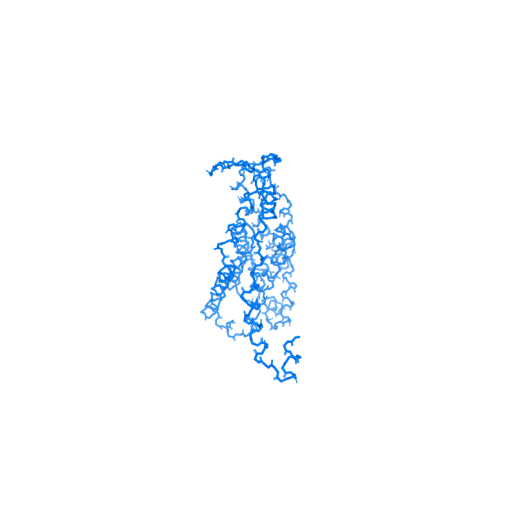TOM 1457 N N . VAL A 1 180 ? 3.928 1.657 4.971 1.00 96.88 180 VAL A N 1
ATOM 1458 C CA . VAL A 1 180 ? 3.823 0.509 4.059 1.00 96.88 180 VAL A CA 1
ATOM 1459 C C . VAL A 1 180 ? 4.049 0.929 2.610 1.00 96.88 180 VAL A C 1
ATOM 1461 O O . VAL A 1 180 ? 4.782 0.245 1.896 1.00 96.88 180 VAL A O 1
ATOM 1464 N N . VAL A 1 181 ? 3.497 2.065 2.172 1.00 96.81 181 VAL A N 1
ATOM 1465 C CA . VAL A 1 181 ? 3.754 2.599 0.825 1.00 96.81 181 VAL A CA 1
ATOM 1466 C C . VAL A 1 181 ? 5.250 2.850 0.618 1.00 96.81 181 VAL A C 1
ATOM 1468 O O . VAL A 1 181 ? 5.788 2.485 -0.426 1.00 96.81 181 VAL A O 1
ATOM 1471 N N . LEU A 1 182 ? 5.940 3.411 1.616 1.00 95.44 182 LEU A N 1
ATOM 1472 C CA . LEU A 1 182 ? 7.386 3.637 1.557 1.00 95.44 182 LEU A CA 1
ATOM 1473 C C . LEU A 1 182 ? 8.175 2.324 1.475 1.00 95.44 182 LEU A C 1
ATOM 1475 O O . LEU A 1 182 ? 9.095 2.237 0.666 1.00 95.44 182 LEU A O 1
ATOM 1479 N N . LEU A 1 183 ? 7.798 1.294 2.242 1.00 94.38 183 LEU A N 1
ATOM 1480 C CA . LEU A 1 183 ? 8.408 -0.040 2.134 1.00 94.38 183 LEU A CA 1
ATOM 1481 C C . LEU A 1 183 ? 8.235 -0.621 0.727 1.00 94.38 183 LEU A C 1
ATOM 1483 O O . LEU A 1 183 ? 9.194 -1.104 0.124 1.00 94.38 183 LEU A O 1
ATOM 1487 N N . LEU A 1 184 ? 7.020 -0.540 0.184 1.00 93.94 184 LEU A N 1
ATOM 1488 C CA . LEU A 1 184 ? 6.700 -1.048 -1.148 1.00 93.94 184 LEU A CA 1
ATOM 1489 C C . LEU A 1 184 ? 7.374 -0.242 -2.261 1.00 93.94 184 LEU A C 1
ATOM 1491 O O . LEU A 1 184 ? 7.743 -0.815 -3.283 1.00 93.94 184 LEU A O 1
ATOM 1495 N N . GLY A 1 185 ? 7.620 1.052 -2.058 1.00 91.81 185 GLY A N 1
ATOM 1496 C CA . GLY A 1 185 ? 8.329 1.913 -3.004 1.00 91.81 185 GLY A CA 1
ATOM 1497 C C . GLY A 1 185 ? 9.706 1.387 -3.428 1.00 91.81 185 GLY A C 1
ATOM 1498 O O . GLY A 1 185 ? 10.172 1.690 -4.521 1.00 91.81 185 GLY A O 1
ATOM 1499 N N . PHE A 1 186 ? 10.344 0.548 -2.612 1.00 88.56 186 PHE A N 1
ATOM 1500 C CA . PHE A 1 186 ? 11.622 -0.084 -2.946 1.00 88.56 186 PHE A CA 1
ATOM 1501 C C . PHE A 1 186 ? 11.500 -1.383 -3.761 1.00 88.56 186 PHE A C 1
ATOM 1503 O O . PHE A 1 186 ? 12.504 -1.874 -4.279 1.00 88.56 186 PHE A O 1
ATOM 1510 N N . ILE A 1 187 ? 10.294 -1.947 -3.852 1.00 87.88 187 ILE A N 1
ATOM 1511 C CA . ILE A 1 187 ? 9.994 -3.236 -4.497 1.00 87.88 187 ILE A CA 1
ATOM 1512 C C . ILE A 1 187 ? 9.291 -3.014 -5.847 1.00 87.88 187 ILE A C 1
ATOM 1514 O O . ILE A 1 187 ? 9.474 -3.781 -6.792 1.00 87.88 187 ILE A O 1
ATOM 1518 N N . VAL A 1 188 ? 8.481 -1.961 -5.938 1.00 90.75 188 VAL A N 1
ATOM 1519 C CA . VAL A 1 188 ? 7.571 -1.687 -7.053 1.00 90.75 188 VAL A CA 1
ATOM 1520 C C . VAL A 1 188 ? 8.281 -1.001 -8.233 1.00 90.75 188 VAL A C 1
ATOM 1522 O O . VAL A 1 188 ? 8.982 -0.008 -8.024 1.00 90.75 188 VAL A O 1
ATOM 1525 N N . PRO A 1 189 ? 8.078 -1.452 -9.489 1.00 86.56 189 PRO A N 1
ATOM 1526 C CA . PRO A 1 189 ? 8.535 -0.714 -10.667 1.00 86.56 189 PRO A CA 1
ATOM 1527 C C . PRO A 1 189 ? 7.753 0.597 -10.831 1.00 86.56 189 PRO A C 1
ATOM 1529 O O . PRO A 1 189 ? 6.573 0.661 -10.506 1.00 86.56 189 PRO A O 1
ATOM 1532 N N . ASN A 1 190 ? 8.388 1.645 -11.371 1.00 88.44 190 ASN A N 1
ATOM 1533 C CA . ASN A 1 190 ? 7.817 3.005 -11.406 1.00 88.44 190 ASN A CA 1
ATOM 1534 C C . ASN A 1 190 ? 7.378 3.493 -10.008 1.00 88.44 190 ASN A C 1
ATOM 1536 O O . ASN A 1 190 ? 6.302 4.066 -9.837 1.00 88.44 190 ASN A O 1
ATOM 1540 N N . SER A 1 191 ? 8.229 3.263 -9.007 1.00 92.19 191 SER A N 1
ATOM 1541 C CA . SER A 1 191 ? 7.931 3.491 -7.591 1.00 92.19 191 SER A CA 1
ATOM 1542 C C . SER A 1 191 ? 7.393 4.881 -7.268 1.00 92.19 191 SER A C 1
ATOM 1544 O O . SER A 1 191 ? 6.488 4.994 -6.453 1.00 92.19 191 SER A O 1
ATOM 1546 N N . PHE A 1 192 ? 7.897 5.934 -7.915 1.00 92.25 192 PHE A N 1
ATOM 1547 C CA . PHE A 1 192 ? 7.433 7.298 -7.660 1.00 92.25 192 PHE A CA 1
ATOM 1548 C C . PHE A 1 192 ? 5.948 7.494 -8.001 1.00 92.25 192 PHE A C 1
ATOM 1550 O O . PHE A 1 192 ? 5.196 8.008 -7.177 1.00 92.25 192 PHE A O 1
ATOM 1557 N N . GLU A 1 193 ? 5.513 7.028 -9.177 1.00 93.00 193 GLU A N 1
ATOM 1558 C CA . GLU A 1 193 ? 4.104 7.072 -9.588 1.00 93.00 193 GLU A CA 1
ATOM 1559 C C . GLU A 1 193 ? 3.239 6.276 -8.605 1.00 93.00 193 GLU A C 1
ATOM 1561 O O . GLU A 1 193 ? 2.233 6.781 -8.113 1.00 93.00 193 GLU A O 1
ATOM 1566 N N . TYR A 1 194 ? 3.680 5.065 -8.252 1.00 93.69 194 TYR A N 1
ATOM 1567 C CA . TYR A 1 194 ? 2.967 4.206 -7.312 1.00 93.69 194 TYR A CA 1
ATOM 1568 C C . TYR A 1 194 ? 2.835 4.828 -5.915 1.00 93.69 194 TYR A C 1
ATOM 1570 O O . TYR A 1 194 ? 1.752 4.804 -5.335 1.00 93.69 194 TYR A O 1
ATOM 1578 N N . ILE A 1 195 ? 3.910 5.415 -5.377 1.00 95.75 195 ILE A N 1
ATOM 1579 C CA . ILE A 1 195 ? 3.901 6.060 -4.059 1.00 95.75 195 ILE A CA 1
ATOM 1580 C C . ILE A 1 195 ? 2.896 7.210 -4.045 1.00 95.75 195 ILE A C 1
ATOM 1582 O O . ILE A 1 195 ? 2.058 7.269 -3.148 1.00 95.75 195 ILE A O 1
ATOM 1586 N N . VAL A 1 196 ? 2.945 8.107 -5.035 1.00 96.25 196 VAL A N 1
ATOM 1587 C CA . VAL A 1 196 ? 2.035 9.262 -5.089 1.00 96.25 196 VAL A CA 1
ATOM 1588 C C . VAL A 1 196 ? 0.585 8.802 -5.223 1.00 96.25 196 VAL A C 1
ATOM 1590 O O . VAL A 1 196 ? -0.284 9.273 -4.488 1.00 96.25 196 VAL A O 1
ATOM 1593 N N . LEU A 1 197 ? 0.340 7.830 -6.101 1.00 95.38 197 LEU A N 1
ATOM 1594 C CA . LEU A 1 197 ? -0.970 7.233 -6.324 1.00 95.38 197 LEU A CA 1
ATOM 1595 C C . LEU A 1 197 ? -1.545 6.619 -5.035 1.00 95.38 197 LEU A C 1
ATOM 1597 O O . LEU A 1 197 ? -2.686 6.908 -4.674 1.00 95.38 197 LEU A O 1
ATOM 1601 N N . GLN A 1 198 ? -0.748 5.852 -4.286 1.00 96.56 198 GLN A N 1
ATOM 1602 C CA . GLN A 1 198 ? -1.190 5.220 -3.040 1.00 96.56 198 GLN A CA 1
ATOM 1603 C C . GLN A 1 198 ? -1.305 6.185 -1.855 1.00 96.56 198 GLN A C 1
ATOM 1605 O O . GLN A 1 198 ? -2.171 5.996 -0.999 1.00 96.56 198 GLN A O 1
ATOM 1610 N N . VAL A 1 199 ? -0.459 7.214 -1.775 1.00 96.75 199 VAL A N 1
ATOM 1611 C CA . VAL A 1 199 ? -0.545 8.229 -0.714 1.00 96.75 199 VAL A CA 1
ATOM 1612 C C . VAL A 1 199 ? -1.808 9.069 -0.884 1.00 96.75 199 VAL A C 1
ATOM 1614 O O . VAL A 1 199 ? -2.548 9.231 0.084 1.00 96.75 199 VAL A O 1
ATOM 1617 N N . ILE A 1 200 ? -2.098 9.550 -2.099 1.00 96.31 200 ILE A N 1
ATOM 1618 C CA . ILE A 1 200 ? -3.304 10.348 -2.369 1.00 96.31 200 ILE A CA 1
ATOM 1619 C C . ILE A 1 200 ? -4.560 9.518 -2.098 1.00 96.31 200 ILE A C 1
ATOM 1621 O O . ILE A 1 200 ? -5.421 9.950 -1.332 1.00 96.31 200 ILE A O 1
ATOM 1625 N N . ALA A 1 201 ? -4.637 8.306 -2.648 1.00 95.12 201 ALA A N 1
ATOM 1626 C CA . ALA A 1 201 ? -5.777 7.425 -2.417 1.00 95.12 201 ALA A CA 1
ATOM 1627 C C . ALA A 1 201 ? -5.921 7.029 -0.939 1.00 95.12 201 ALA A C 1
ATOM 1629 O O . ALA A 1 201 ? -7.034 6.957 -0.425 1.00 95.12 201 ALA A O 1
ATOM 1630 N N . GLY A 1 202 ? -4.810 6.835 -0.221 1.00 94.31 202 GLY A N 1
ATOM 1631 C CA . GLY A 1 202 ? -4.806 6.594 1.222 1.00 94.31 202 GLY A CA 1
ATOM 1632 C C . GLY A 1 202 ? -5.386 7.762 2.019 1.00 94.31 202 GLY A C 1
ATOM 1633 O O . GLY A 1 202 ? -6.233 7.553 2.886 1.00 94.31 202 GLY A O 1
ATOM 1634 N N . ILE A 1 203 ? -4.995 8.996 1.693 1.00 93.50 203 ILE A N 1
ATOM 1635 C CA . ILE A 1 203 ? -5.549 10.206 2.316 1.00 93.50 203 ILE A CA 1
ATOM 1636 C C . ILE A 1 203 ? -7.057 10.304 2.053 1.00 93.50 203 ILE A C 1
ATOM 1638 O O . ILE A 1 203 ? -7.823 10.474 3.001 1.00 93.50 203 ILE A O 1
ATOM 1642 N N . VAL A 1 204 ? -7.481 10.143 0.793 1.00 92.75 204 VAL A N 1
ATOM 1643 C CA . VAL A 1 204 ? -8.904 10.146 0.408 1.00 92.75 204 VAL A CA 1
ATOM 1644 C C . VAL A 1 204 ? -9.661 9.065 1.175 1.00 92.75 204 VAL A C 1
ATOM 1646 O O . VAL A 1 204 ? -10.699 9.352 1.763 1.00 92.75 204 VAL A O 1
ATOM 1649 N N . SER A 1 205 ? -9.101 7.853 1.256 1.00 90.19 205 SER A N 1
ATOM 1650 C CA . SER A 1 205 ? -9.745 6.729 1.931 1.00 90.19 205 SER A CA 1
ATOM 1651 C C . SER A 1 205 ? -10.071 7.029 3.386 1.00 90.19 205 SER A C 1
ATOM 1653 O O . SER A 1 205 ? -11.154 6.663 3.809 1.00 90.19 205 SER A O 1
ATOM 1655 N N . VAL A 1 206 ? -9.189 7.728 4.116 1.00 88.12 206 VAL A N 1
ATOM 1656 C CA . VAL A 1 206 ? -9.362 8.070 5.538 1.00 88.12 206 VAL A CA 1
ATOM 1657 C C . VAL A 1 206 ? -10.302 9.258 5.739 1.00 88.12 206 VAL A C 1
ATOM 1659 O O . VAL A 1 206 ? -11.067 9.276 6.701 1.00 88.12 206 VAL A O 1
ATOM 1662 N N . GLN A 1 207 ? -10.277 10.244 4.841 1.00 83.38 207 GLN A N 1
ATOM 1663 C CA . GLN A 1 207 ? -11.131 11.430 4.952 1.00 83.38 207 GLN A CA 1
ATOM 1664 C C . GLN A 1 207 ? -12.611 11.118 4.716 1.00 83.38 207 GLN A C 1
ATOM 1666 O O . GLN A 1 207 ? -13.464 11.737 5.345 1.00 83.38 207 GLN A O 1
ATOM 1671 N N . THR A 1 208 ? -12.928 10.134 3.873 1.00 71.88 208 THR A N 1
ATOM 1672 C CA . THR A 1 208 ? -14.324 9.751 3.621 1.00 71.88 208 THR A CA 1
ATOM 1673 C C . THR A 1 208 ? -14.935 8.902 4.751 1.00 71.88 208 THR A C 1
ATOM 1675 O O . THR A 1 208 ? -16.149 8.723 4.795 1.00 71.88 208 THR A O 1
ATOM 1678 N N . ILE A 1 209 ? -14.139 8.385 5.700 1.00 61.44 209 ILE A N 1
ATOM 1679 C CA . ILE A 1 209 ? -14.607 7.417 6.719 1.00 61.44 209 ILE A CA 1
ATOM 1680 C C . ILE A 1 209 ? -15.520 8.026 7.781 1.00 61.44 209 ILE A C 1
ATOM 1682 O O . ILE A 1 209 ? -16.097 7.272 8.560 1.00 61.44 209 ILE A O 1
ATOM 1686 N N . SER A 1 210 ? -15.729 9.347 7.810 1.00 53.22 210 SER A N 1
ATOM 1687 C CA . SER A 1 210 ? -16.537 9.975 8.863 1.00 53.22 210 SER A CA 1
ATOM 1688 C C . SER A 1 210 ? -17.955 9.392 9.003 1.00 53.22 210 SER A C 1
ATOM 1690 O O . SER A 1 210 ? -18.560 9.588 10.048 1.00 53.22 210 SER A O 1
ATOM 1692 N N . GLU A 1 211 ? -18.468 8.626 8.023 1.00 53.44 211 GLU A N 1
ATOM 1693 C CA . GLU A 1 211 ? -19.769 7.942 8.112 1.00 53.44 211 GLU A CA 1
ATOM 1694 C C . GLU A 1 211 ? -19.839 6.547 7.436 1.00 53.44 211 GLU A C 1
ATOM 1696 O O . GLU A 1 211 ? -20.893 6.141 6.944 1.00 53.44 211 GLU A O 1
ATOM 1701 N N . LEU A 1 212 ? -18.747 5.778 7.374 1.00 53.88 212 LEU A N 1
ATOM 1702 C CA . LEU A 1 212 ? -18.632 4.562 6.530 1.00 53.88 212 LEU A CA 1
ATOM 1703 C C . LEU A 1 212 ? -19.548 3.376 6.935 1.00 53.88 212 LEU A C 1
ATOM 1705 O O . LEU A 1 212 ? -19.606 2.352 6.251 1.00 53.88 212 LEU A O 1
ATOM 1709 N N . TYR A 1 213 ? -20.302 3.522 8.026 1.00 54.94 213 TYR A N 1
ATOM 1710 C CA . TYR A 1 213 ? -21.090 2.457 8.654 1.00 54.94 213 TYR A CA 1
ATOM 1711 C C . TYR A 1 213 ? -22.529 2.332 8.138 1.00 54.94 213 TYR A C 1
ATOM 1713 O O . TYR A 1 213 ? -23.184 1.316 8.361 1.00 54.94 213 TYR A O 1
ATOM 1721 N N . ARG A 1 214 ? -23.019 3.302 7.354 1.00 59.62 214 ARG A N 1
ATOM 1722 C CA . ARG A 1 214 ? -24.222 3.103 6.528 1.00 59.62 214 ARG A CA 1
ATOM 1723 C C . ARG A 1 214 ? -23.792 2.480 5.202 1.00 59.62 214 ARG A C 1
ATOM 1725 O O . ARG A 1 214 ? -22.939 3.041 4.525 1.00 59.62 214 ARG A O 1
ATOM 1732 N N . ARG A 1 215 ? -24.382 1.346 4.792 1.00 60.25 215 ARG A N 1
ATOM 1733 C CA . ARG A 1 215 ? -23.980 0.585 3.579 1.00 60.25 215 ARG A CA 1
ATOM 1734 C C . ARG A 1 215 ? -23.802 1.450 2.321 1.00 60.25 215 ARG A C 1
ATOM 1736 O O . ARG A 1 215 ? -22.912 1.173 1.529 1.00 60.25 215 ARG A O 1
ATOM 1743 N N . ALA A 1 216 ? -24.599 2.508 2.157 1.00 60.88 216 ALA A N 1
ATOM 1744 C CA . ALA A 1 216 ? -24.480 3.454 1.044 1.00 60.88 216 ALA A CA 1
ATOM 1745 C C . ALA A 1 216 ? -23.168 4.271 1.055 1.00 60.88 216 ALA A C 1
ATOM 1747 O O . ALA A 1 216 ? -22.619 4.568 -0.003 1.00 60.88 216 ALA A O 1
ATOM 1748 N N . ASN A 1 217 ? -22.630 4.583 2.234 1.00 71.25 217 ASN A N 1
ATOM 1749 C CA . ASN A 1 217 ? -21.462 5.447 2.395 1.00 71.25 217 ASN A CA 1
ATOM 1750 C C . ASN A 1 217 ? -20.158 4.734 2.015 1.00 71.25 217 ASN A C 1
ATOM 1752 O O . ASN A 1 217 ? -19.275 5.366 1.442 1.00 71.25 217 ASN A O 1
ATOM 1756 N N . LEU A 1 218 ? -20.065 3.410 2.210 1.00 78.25 218 LEU A N 1
ATOM 1757 C CA . LEU A 1 218 ? -18.899 2.635 1.768 1.00 78.25 218 LEU A CA 1
ATOM 1758 C C . LEU A 1 218 ? -18.748 2.648 0.238 1.00 78.25 218 LEU A C 1
ATOM 1760 O O . LEU A 1 218 ? -17.638 2.818 -0.268 1.00 78.25 218 LEU A O 1
ATOM 1764 N N . PHE A 1 219 ? -19.848 2.502 -0.510 1.00 84.38 219 PHE A N 1
ATOM 1765 C CA . PHE A 1 219 ? -19.807 2.572 -1.976 1.00 84.38 219 PHE A CA 1
ATOM 1766 C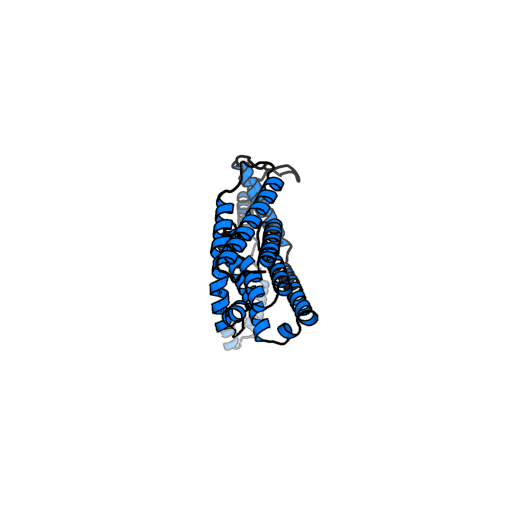 C . PHE A 1 219 ? -19.351 3.951 -2.463 1.00 84.38 219 PHE A C 1
ATOM 1768 O O . PHE A 1 219 ? -18.573 4.036 -3.413 1.00 84.38 219 PHE A O 1
ATOM 1775 N N . ILE A 1 220 ? -19.776 5.021 -1.784 1.00 85.56 220 ILE A N 1
ATOM 1776 C CA . ILE A 1 220 ? -19.328 6.388 -2.076 1.00 85.56 220 ILE A CA 1
ATOM 1777 C C . ILE A 1 220 ? -17.822 6.523 -1.811 1.00 85.56 220 ILE A C 1
ATOM 1779 O O . ILE A 1 220 ? -17.103 7.028 -2.674 1.00 85.56 220 ILE A O 1
ATOM 1783 N N . SER A 1 221 ? -17.320 6.017 -0.678 1.00 86.25 221 SER A N 1
ATOM 1784 C CA . SER A 1 221 ? -15.882 6.025 -0.371 1.00 86.25 221 SER A CA 1
ATOM 1785 C C . SER A 1 221 ? -15.063 5.274 -1.413 1.00 86.25 221 SER A C 1
ATOM 1787 O O . SER A 1 221 ? -14.077 5.803 -1.919 1.00 86.25 221 SER A O 1
ATOM 1789 N N . VAL A 1 222 ? -15.488 4.070 -1.794 1.00 89.94 222 VAL A N 1
ATOM 1790 C CA . VAL A 1 222 ? -14.805 3.285 -2.829 1.00 89.94 222 VAL A CA 1
ATOM 1791 C C . VAL A 1 222 ? -14.837 3.989 -4.185 1.00 89.94 222 VAL A C 1
ATOM 1793 O O . VAL A 1 222 ? -13.824 3.997 -4.890 1.00 89.94 222 VAL A O 1
ATOM 1796 N N . GLY A 1 223 ? -15.953 4.632 -4.534 1.00 92.00 223 GLY A N 1
ATOM 1797 C CA . GLY A 1 223 ? -16.053 5.467 -5.730 1.00 92.00 223 GLY A CA 1
ATOM 1798 C C . GLY A 1 223 ? -15.040 6.615 -5.721 1.00 92.00 223 GLY A C 1
ATOM 1799 O O . GLY A 1 223 ? -14.326 6.809 -6.703 1.00 92.00 223 GLY A O 1
ATOM 1800 N N . GLN A 1 224 ? -14.908 7.326 -4.598 1.00 92.31 224 GLN A N 1
ATOM 1801 C CA . GLN A 1 224 ? -13.939 8.417 -4.441 1.00 92.31 224 GLN A CA 1
ATOM 1802 C C . GLN A 1 224 ? -12.482 7.932 -4.483 1.00 92.31 224 GLN A C 1
ATOM 1804 O O . GLN A 1 224 ? -11.655 8.554 -5.150 1.00 92.31 224 GLN A O 1
ATOM 1809 N N . ILE A 1 225 ? -12.165 6.804 -3.836 1.00 93.31 225 ILE A N 1
ATOM 1810 C CA . ILE A 1 225 ? -10.831 6.182 -3.889 1.00 93.31 225 ILE A CA 1
ATOM 1811 C C . ILE A 1 225 ? -10.490 5.810 -5.337 1.00 93.31 225 ILE A C 1
ATOM 1813 O O . ILE A 1 225 ? -9.438 6.196 -5.847 1.00 93.31 225 ILE A O 1
ATOM 1817 N N . THR A 1 226 ? -11.405 5.132 -6.031 1.00 95.06 226 THR A N 1
ATOM 1818 C CA . THR A 1 226 ? -11.219 4.724 -7.432 1.00 95.06 226 THR A CA 1
ATOM 1819 C C . THR A 1 226 ? -11.026 5.934 -8.342 1.00 95.06 226 THR A C 1
ATOM 1821 O O . THR A 1 226 ? -10.115 5.955 -9.169 1.00 95.06 226 THR A O 1
ATOM 1824 N N . LEU A 1 227 ? -11.838 6.978 -8.157 1.00 95.44 227 LEU A N 1
ATOM 1825 C CA . LEU A 1 227 ? -11.706 8.227 -8.899 1.00 95.44 227 LEU A CA 1
ATOM 1826 C C . LEU A 1 227 ? -10.349 8.894 -8.642 1.00 95.44 227 LEU A C 1
ATOM 1828 O O . LEU A 1 227 ? -9.726 9.382 -9.582 1.00 95.44 227 LEU A O 1
ATOM 1832 N N . SER A 1 228 ? -9.854 8.871 -7.401 1.00 95.56 228 SER A N 1
ATOM 1833 C CA . SER A 1 228 ? -8.537 9.423 -7.072 1.00 95.56 228 SER A CA 1
ATOM 1834 C C . SER A 1 228 ? -7.409 8.691 -7.808 1.00 95.56 228 SER A C 1
ATOM 1836 O O . SER A 1 228 ? -6.533 9.343 -8.377 1.00 95.56 228 SER A O 1
ATOM 1838 N N . TYR A 1 229 ? -7.473 7.357 -7.901 1.00 95.38 229 TYR A N 1
ATOM 1839 C CA . TYR A 1 229 ? -6.516 6.573 -8.682 1.00 95.38 229 TYR A CA 1
ATOM 1840 C C . TYR A 1 229 ? -6.549 6.943 -10.166 1.00 95.38 229 TYR A C 1
ATOM 1842 O O . TYR A 1 229 ? -5.500 7.172 -10.767 1.00 95.38 229 TYR A O 1
ATOM 1850 N N . ILE A 1 230 ? -7.751 7.065 -10.734 1.00 94.94 230 ILE A N 1
ATOM 1851 C CA . ILE A 1 230 ? -7.970 7.454 -12.130 1.00 94.94 230 ILE A CA 1
ATOM 1852 C C . ILE A 1 230 ? -7.363 8.832 -12.424 1.00 94.94 230 ILE A C 1
ATOM 1854 O O . ILE A 1 230 ? -6.600 8.974 -13.380 1.00 94.94 230 ILE A O 1
ATOM 1858 N N . VAL A 1 231 ? -7.662 9.834 -11.592 1.00 95.56 231 VAL A N 1
ATOM 1859 C CA . VAL A 1 231 ? -7.187 11.215 -11.776 1.00 95.56 231 VAL A CA 1
ATOM 1860 C C . VAL A 1 231 ? -5.667 11.299 -11.654 1.00 95.56 231 VAL A C 1
ATOM 1862 O O . VAL A 1 231 ? -5.018 11.916 -12.499 1.00 95.56 231 VAL A O 1
ATOM 1865 N N . VAL A 1 232 ? -5.083 10.661 -10.635 1.00 95.19 232 VAL A N 1
ATOM 1866 C CA . VAL A 1 232 ? -3.630 10.694 -10.420 1.00 95.19 232 VAL A CA 1
ATOM 1867 C C . VAL A 1 232 ? -2.900 9.976 -11.551 1.00 95.19 232 VAL A C 1
ATOM 1869 O O . VAL A 1 232 ? -1.950 10.527 -12.107 1.00 95.19 232 VAL A O 1
ATOM 1872 N N . TYR A 1 233 ? -3.356 8.784 -11.943 1.00 93.50 233 TYR A N 1
ATOM 1873 C CA . TYR A 1 233 ? -2.758 8.046 -13.055 1.00 93.50 233 TYR A CA 1
ATOM 1874 C C . TYR A 1 233 ? -2.831 8.831 -14.368 1.00 93.50 233 TYR A C 1
ATOM 1876 O O . TYR A 1 233 ? -1.834 8.942 -15.081 1.00 93.50 233 TYR A O 1
ATOM 1884 N N . PHE A 1 234 ? -3.988 9.431 -14.659 1.00 92.88 234 PHE A N 1
ATOM 1885 C CA . PHE A 1 234 ? -4.163 10.288 -15.825 1.00 92.88 234 PHE A CA 1
ATOM 1886 C C . PHE A 1 234 ? -3.184 11.471 -15.811 1.00 92.88 234 PHE A C 1
ATOM 1888 O O . PHE A 1 234 ? -2.519 11.726 -16.815 1.00 92.88 234 PHE A O 1
ATOM 1895 N N . ALA A 1 235 ? -3.025 12.149 -14.670 1.00 93.25 235 ALA A N 1
ATOM 1896 C CA . ALA A 1 235 ? -2.075 13.251 -14.531 1.00 93.25 235 ALA A CA 1
ATOM 1897 C C . ALA A 1 235 ? -0.626 12.803 -14.798 1.00 93.25 235 ALA A C 1
ATOM 1899 O O . ALA A 1 235 ? 0.088 13.452 -15.563 1.00 93.25 235 ALA A O 1
ATOM 1900 N N . PHE A 1 236 ? -0.200 11.666 -14.236 1.00 91.62 236 PHE A N 1
ATOM 1901 C CA . PHE A 1 236 ? 1.129 11.104 -14.505 1.00 91.62 236 PHE A CA 1
ATOM 1902 C C . PHE A 1 236 ? 1.323 10.729 -15.974 1.00 91.62 236 PHE A C 1
ATOM 1904 O O . PHE A 1 236 ? 2.400 10.963 -16.526 1.00 91.62 236 PHE A O 1
ATOM 1911 N N . HIS A 1 237 ? 0.295 10.177 -16.615 1.00 89.81 237 HIS A N 1
ATOM 1912 C CA . HIS A 1 237 ? 0.344 9.843 -18.032 1.00 89.81 237 HIS A CA 1
ATOM 1913 C C . HIS A 1 237 ? 0.562 11.094 -18.894 1.00 89.81 237 HIS A C 1
ATOM 1915 O O . HIS A 1 237 ? 1.492 11.128 -19.701 1.00 89.81 237 HIS A O 1
ATOM 1921 N N . VAL A 1 238 ? -0.217 12.155 -18.655 1.00 90.44 238 VAL A N 1
ATOM 1922 C CA . VAL A 1 238 ? -0.078 13.439 -19.362 1.00 90.44 238 VAL A CA 1
ATOM 1923 C C . VAL A 1 238 ? 1.316 14.040 -19.156 1.00 90.44 238 VAL A C 1
ATOM 1925 O O . VAL A 1 238 ? 1.940 14.466 -20.125 1.00 90.44 238 VAL A O 1
ATOM 1928 N N . VAL A 1 239 ? 1.843 14.015 -17.926 1.00 89.25 239 VAL A N 1
ATOM 1929 C CA . VAL A 1 239 ? 3.189 14.532 -17.612 1.00 89.25 239 VAL A CA 1
ATOM 1930 C C . VAL A 1 239 ? 4.298 13.738 -18.315 1.00 89.25 239 VAL A C 1
ATOM 1932 O O . VAL A 1 239 ? 5.291 14.323 -18.741 1.00 89.25 239 VAL A O 1
ATOM 1935 N N . ARG A 1 240 ? 4.160 12.411 -18.438 1.00 85.25 240 ARG A N 1
ATOM 1936 C CA . ARG A 1 240 ? 5.202 11.540 -19.012 1.00 85.25 240 ARG A CA 1
ATOM 1937 C C . ARG A 1 240 ? 5.178 11.480 -20.534 1.00 85.25 240 ARG A C 1
ATOM 1939 O O . ARG A 1 240 ? 6.234 11.306 -21.141 1.00 85.25 240 ARG A O 1
ATOM 1946 N N . GLU A 1 241 ? 3.995 11.521 -21.140 1.00 83.12 241 GLU A N 1
ATOM 1947 C CA . GLU A 1 241 ? 3.827 11.210 -22.564 1.00 83.12 241 GLU A CA 1
ATOM 1948 C C . GLU A 1 241 ? 3.406 12.414 -23.406 1.00 83.12 241 GLU A C 1
ATOM 1950 O O . GLU A 1 241 ? 3.615 12.398 -24.618 1.00 83.12 241 GLU A O 1
ATOM 1955 N N . GLY A 1 242 ? 2.860 13.470 -22.790 1.00 80.50 242 GLY A N 1
ATOM 1956 C CA . GLY A 1 242 ? 2.477 14.709 -23.477 1.00 80.50 242 GLY A CA 1
ATOM 1957 C C . GLY A 1 242 ? 1.367 14.547 -24.524 1.00 80.50 242 GLY A C 1
ATOM 1958 O O . GLY A 1 242 ? 1.039 15.503 -25.220 1.00 80.50 242 GLY A O 1
ATOM 1959 N N . ASN A 1 243 ? 0.788 13.352 -24.655 1.00 78.88 243 ASN A N 1
ATOM 1960 C CA . ASN A 1 243 ? -0.321 13.037 -25.545 1.00 78.88 243 ASN A CA 1
ATOM 1961 C C . ASN A 1 243 ? -1.224 11.966 -24.908 1.00 78.88 243 ASN A C 1
ATOM 1963 O O . ASN A 1 243 ? -0.850 11.330 -23.928 1.00 78.88 243 ASN A O 1
ATOM 1967 N N . LEU A 1 244 ? -2.429 11.798 -25.458 1.00 78.94 244 LEU A N 1
ATOM 1968 C CA . LEU A 1 244 ? -3.452 10.871 -24.950 1.00 78.94 244 LEU A CA 1
ATOM 1969 C C . LEU A 1 244 ? -3.547 9.568 -25.759 1.00 78.94 244 LEU A C 1
ATOM 1971 O O . LEU A 1 244 ? -4.356 8.699 -25.444 1.00 78.94 244 LEU A O 1
ATOM 1975 N N . SER A 1 245 ? -2.758 9.432 -26.827 1.00 75.44 245 SER A N 1
ATOM 1976 C CA . SER A 1 245 ? -2.894 8.328 -27.786 1.00 75.44 245 SER A CA 1
ATOM 1977 C C . SER A 1 245 ? -2.371 6.987 -27.270 1.00 75.44 245 SER A C 1
ATOM 1979 O O . SER A 1 245 ? -2.828 5.945 -27.730 1.00 75.44 245 SER A O 1
ATOM 1981 N N . SER A 1 246 ? -1.442 6.993 -26.316 1.00 78.50 246 SER A N 1
ATOM 1982 C CA . SER A 1 246 ? -0.812 5.786 -25.760 1.00 78.50 246 SER A CA 1
ATOM 1983 C C . SER A 1 246 ? -1.367 5.379 -24.392 1.00 78.50 246 SER A C 1
ATOM 1985 O O . SER A 1 246 ? -0.761 4.565 -23.689 1.00 78.50 246 SER A O 1
ATOM 1987 N N . ILE A 1 247 ? -2.534 5.904 -24.006 1.00 82.81 247 ILE A N 1
ATOM 1988 C CA . ILE A 1 247 ? -3.117 5.606 -22.703 1.00 82.81 247 ILE A CA 1
ATOM 1989 C C . ILE A 1 247 ? -3.621 4.160 -22.622 1.00 82.81 247 ILE A C 1
ATOM 1991 O O . ILE A 1 247 ? -4.401 3.683 -23.448 1.00 82.81 247 ILE A O 1
ATOM 1995 N N . SER A 1 248 ? -3.173 3.440 -21.594 1.00 84.19 248 SER A N 1
ATOM 1996 C CA . SER A 1 248 ? -3.622 2.073 -21.333 1.00 84.19 248 SER A CA 1
ATOM 1997 C C . SER A 1 248 ? -4.988 2.096 -20.652 1.00 84.19 248 SER A C 1
ATOM 1999 O O . SER A 1 248 ? -5.093 2.188 -19.427 1.00 84.19 248 SER A O 1
ATOM 2001 N N . TRP A 1 249 ? -6.051 1.968 -21.447 1.00 87.38 249 TRP A N 1
ATOM 2002 C CA . TRP A 1 249 ? -7.429 1.857 -20.954 1.00 87.38 249 TRP A CA 1
ATOM 2003 C C . TRP A 1 249 ? -7.627 0.687 -19.981 1.00 87.38 249 TRP A C 1
ATOM 2005 O O . TRP A 1 249 ? -8.424 0.777 -19.049 1.00 87.38 249 TRP A O 1
ATOM 2015 N N . LEU A 1 250 ? -6.844 -0.385 -20.137 1.00 90.38 250 LEU A N 1
ATOM 2016 C CA . LEU A 1 250 ? -6.873 -1.540 -19.239 1.00 90.38 250 LEU A CA 1
ATOM 2017 C C . LEU A 1 250 ? -6.508 -1.165 -17.791 1.00 90.38 250 LEU A C 1
ATOM 2019 O O . LEU A 1 250 ? -7.066 -1.732 -16.854 1.00 90.38 250 LEU A O 1
ATOM 2023 N N . THR A 1 251 ? -5.630 -0.177 -17.592 1.00 90.81 251 THR A N 1
ATOM 2024 C CA . THR A 1 251 ? -5.221 0.269 -16.251 1.00 90.81 251 THR A CA 1
ATOM 2025 C C . THR A 1 251 ? -6.391 0.885 -15.479 1.00 90.81 251 THR A C 1
ATOM 2027 O O . THR A 1 251 ? -6.528 0.651 -14.281 1.00 90.81 251 THR A O 1
ATOM 2030 N N . PHE A 1 252 ? -7.298 1.589 -16.163 1.00 91.88 252 PHE A N 1
ATOM 2031 C CA . PHE A 1 252 ? -8.529 2.100 -15.550 1.00 91.88 252 PHE A CA 1
ATOM 2032 C C . PHE A 1 252 ? -9.444 0.958 -15.096 1.00 91.88 252 PHE A C 1
ATOM 2034 O O . PHE A 1 252 ? -10.028 1.028 -14.016 1.00 91.88 252 PHE A O 1
ATOM 2041 N N . GLY A 1 253 ? -9.505 -0.128 -15.874 1.00 93.31 253 GLY A N 1
ATOM 2042 C CA . GLY A 1 253 ? -10.183 -1.361 -15.475 1.00 93.31 253 GLY A CA 1
ATOM 2043 C C . GLY A 1 253 ? -9.578 -1.984 -14.213 1.00 93.31 253 GLY A C 1
ATOM 2044 O O . GLY A 1 253 ? -10.315 -2.427 -13.333 1.00 93.31 253 GLY A O 1
ATOM 2045 N N . PHE A 1 254 ? -8.249 -1.954 -14.064 1.00 94.44 254 PHE A N 1
ATOM 2046 C CA . PHE A 1 254 ? -7.593 -2.406 -12.833 1.00 94.44 254 PHE A CA 1
ATOM 2047 C C . PHE A 1 254 ? -7.930 -1.536 -11.623 1.00 94.44 254 PHE A C 1
ATOM 2049 O O . PHE A 1 254 ? -8.133 -2.093 -10.548 1.00 94.44 254 PHE A O 1
ATOM 2056 N N . PHE A 1 255 ? -8.069 -0.217 -11.781 1.00 95.00 255 PHE A N 1
ATOM 2057 C CA . PHE A 1 255 ? -8.542 0.642 -10.689 1.00 95.00 255 PHE A CA 1
ATOM 2058 C C . PHE A 1 255 ? -9.994 0.361 -10.307 1.00 95.00 255 PHE A C 1
ATOM 2060 O O . PHE A 1 255 ? -10.313 0.340 -9.121 1.00 95.00 255 PHE A O 1
ATOM 2067 N N . ALA A 1 256 ? -10.867 0.088 -11.278 1.00 94.19 256 ALA A N 1
ATOM 2068 C CA . ALA A 1 256 ? -12.234 -0.329 -10.979 1.00 94.19 256 ALA A CA 1
ATOM 2069 C C . ALA A 1 256 ? -12.252 -1.649 -10.190 1.00 94.19 256 ALA A C 1
ATOM 2071 O O . ALA A 1 256 ? -12.943 -1.755 -9.177 1.00 94.19 256 ALA A O 1
ATOM 2072 N N . LEU A 1 257 ? -11.437 -2.628 -10.597 1.00 94.69 257 LEU A N 1
ATOM 2073 C CA . LEU A 1 257 ? -11.313 -3.900 -9.888 1.00 94.69 257 LEU A CA 1
ATOM 2074 C C . LEU A 1 257 ? -10.711 -3.715 -8.485 1.00 94.69 257 LEU A C 1
ATOM 2076 O O . LEU A 1 257 ? -11.207 -4.303 -7.529 1.00 94.69 257 LEU A O 1
ATOM 2080 N N . ASN A 1 258 ? -9.712 -2.844 -8.335 1.00 94.50 258 ASN A N 1
ATOM 2081 C CA . ASN A 1 258 ? -9.157 -2.434 -7.043 1.00 94.50 258 ASN A CA 1
ATOM 2082 C C . ASN A 1 258 ? -10.244 -1.874 -6.109 1.00 94.50 258 ASN A C 1
ATOM 2084 O O . ASN A 1 258 ? -10.388 -2.324 -4.969 1.00 94.50 258 ASN A O 1
ATOM 2088 N N . GLY A 1 259 ? -11.069 -0.954 -6.618 1.00 91.94 259 GLY A N 1
ATOM 2089 C CA . GLY A 1 259 ? -12.218 -0.418 -5.897 1.00 91.94 259 GLY A CA 1
ATOM 2090 C C . GLY A 1 259 ? -13.201 -1.514 -5.482 1.00 91.94 259 GLY A C 1
ATOM 2091 O O . GLY A 1 259 ? -13.563 -1.608 -4.311 1.00 91.94 259 GLY A O 1
ATOM 2092 N N . MET A 1 260 ? -13.568 -2.410 -6.403 1.00 92.44 260 MET A N 1
ATOM 2093 C CA . MET A 1 260 ? -14.457 -3.539 -6.099 1.00 92.44 260 MET A CA 1
ATOM 2094 C C . MET A 1 260 ? -13.901 -4.440 -4.993 1.00 92.44 260 MET A C 1
ATOM 2096 O O . MET A 1 260 ? -14.639 -4.815 -4.086 1.00 92.44 260 MET A O 1
ATOM 2100 N N . VAL A 1 261 ? -12.607 -4.765 -5.026 1.00 93.56 261 VAL A N 1
ATOM 2101 C CA . VAL A 1 261 ? -11.980 -5.577 -3.975 1.00 93.56 261 VAL A CA 1
ATOM 2102 C C . VAL A 1 261 ? -11.952 -4.815 -2.642 1.00 93.56 261 VAL A C 1
ATOM 2104 O O . VAL A 1 261 ? -12.158 -5.416 -1.592 1.00 93.56 261 VAL A O 1
ATOM 2107 N N . THR A 1 262 ? -11.809 -3.487 -2.663 1.00 91.56 262 THR A N 1
ATOM 2108 C CA . THR A 1 262 ? -11.874 -2.649 -1.451 1.00 91.56 262 THR A CA 1
ATOM 2109 C C . THR A 1 262 ? -13.235 -2.743 -0.742 1.00 91.56 262 THR A C 1
ATOM 2111 O O . THR A 1 262 ? -13.295 -2.589 0.479 1.00 91.56 262 THR A O 1
ATOM 2114 N N . LEU A 1 263 ? -14.324 -3.089 -1.443 1.00 89.50 263 LEU A N 1
ATOM 2115 C CA . LEU A 1 263 ? -15.633 -3.333 -0.815 1.00 89.50 263 LEU A CA 1
ATOM 2116 C C . LEU A 1 263 ? -15.599 -4.480 0.214 1.00 89.50 263 LEU A C 1
ATOM 2118 O O . LEU A 1 263 ? -16.372 -4.472 1.173 1.00 89.50 263 LEU A O 1
ATOM 2122 N N . PHE A 1 264 ? -14.672 -5.434 0.071 1.00 90.12 264 PHE A N 1
ATOM 2123 C CA . PHE A 1 264 ? -14.505 -6.549 1.011 1.00 90.12 264 PHE A CA 1
ATOM 2124 C C . PHE A 1 264 ? -13.894 -6.139 2.360 1.00 90.12 264 PHE A C 1
ATOM 2126 O O . PHE A 1 264 ? -13.778 -6.976 3.255 1.00 90.12 264 PHE A O 1
ATOM 2133 N N . THR A 1 265 ? -13.573 -4.856 2.551 1.00 90.06 265 THR A N 1
ATOM 2134 C CA . THR A 1 265 ? -13.120 -4.315 3.841 1.00 90.06 265 THR A CA 1
ATOM 2135 C C . THR A 1 265 ? -14.123 -4.599 4.965 1.00 90.06 265 THR A C 1
ATOM 2137 O O . THR A 1 265 ? -13.711 -4.989 6.050 1.00 90.06 265 THR A O 1
ATOM 2140 N N . GLN A 1 266 ? -15.434 -4.461 4.726 1.00 86.69 266 GLN A N 1
ATOM 2141 C CA . GLN A 1 266 ? -16.458 -4.701 5.759 1.00 86.69 266 GLN A CA 1
ATOM 2142 C C . GLN A 1 266 ? -16.469 -6.157 6.264 1.00 86.69 266 GLN A C 1
ATOM 2144 O O . GLN A 1 266 ? -16.299 -6.362 7.468 1.00 86.69 266 GLN A O 1
ATOM 2149 N N . PRO A 1 267 ? -16.599 -7.178 5.389 1.00 89.25 267 PRO A N 1
ATOM 2150 C CA . PRO A 1 267 ? -16.435 -8.571 5.799 1.00 89.25 267 PRO A CA 1
ATOM 2151 C C . PRO A 1 267 ? -15.106 -8.839 6.512 1.00 89.25 267 PRO A C 1
ATOM 2153 O O . PRO A 1 267 ? -15.066 -9.589 7.486 1.00 89.25 267 PRO A O 1
ATOM 2156 N N . LEU A 1 268 ? -14.019 -8.213 6.051 1.00 90.88 268 LEU A N 1
ATOM 2157 C CA . LEU A 1 268 ? -12.697 -8.380 6.645 1.00 90.88 268 LEU A CA 1
ATOM 2158 C C . LEU A 1 268 ? -12.628 -7.834 8.079 1.00 90.88 268 LEU A C 1
ATOM 2160 O O . LEU A 1 268 ? -12.060 -8.500 8.942 1.00 90.88 268 LEU A O 1
ATOM 2164 N N . ILE A 1 269 ? -13.241 -6.676 8.350 1.00 90.06 269 ILE A N 1
ATOM 2165 C CA . ILE A 1 269 ? -13.344 -6.109 9.705 1.00 90.06 269 ILE A CA 1
ATOM 2166 C C . ILE A 1 269 ? -14.054 -7.101 10.632 1.00 90.06 269 ILE A C 1
ATOM 2168 O O . ILE A 1 269 ? -13.502 -7.441 11.674 1.00 90.06 269 ILE A O 1
ATOM 2172 N N . TYR A 1 270 ? -15.202 -7.652 10.226 1.00 88.62 270 TYR A N 1
ATOM 2173 C CA . TYR A 1 270 ? -15.931 -8.638 11.035 1.00 88.62 270 TYR A CA 1
ATOM 2174 C C . TYR A 1 270 ? -15.095 -9.897 11.337 1.00 88.62 270 TYR A C 1
ATOM 2176 O O . TYR A 1 270 ? -15.072 -10.389 12.466 1.00 88.62 270 TYR A O 1
ATOM 2184 N N . ILE A 1 271 ? -14.362 -10.414 10.342 1.00 92.19 271 ILE A N 1
ATOM 2185 C CA . ILE A 1 271 ? -13.445 -11.549 10.542 1.00 92.19 271 ILE A CA 1
ATOM 2186 C C . ILE A 1 271 ? -12.369 -11.182 11.570 1.00 92.19 271 ILE A C 1
ATOM 2188 O O . ILE A 1 271 ? -12.084 -11.960 12.482 1.00 92.19 271 ILE A O 1
ATOM 2192 N N . TYR A 1 272 ? -11.781 -9.994 11.449 1.00 93.19 272 TYR A N 1
ATOM 2193 C CA . TYR A 1 272 ? -10.734 -9.530 12.349 1.00 93.19 272 TYR A CA 1
ATOM 2194 C C . TYR A 1 272 ? -11.217 -9.289 13.780 1.00 93.19 272 TYR A C 1
ATOM 2196 O O . TYR A 1 272 ? -10.482 -9.632 14.706 1.00 93.19 272 TYR A O 1
ATOM 2204 N N . GLU A 1 273 ? -12.446 -8.813 13.988 1.00 89.88 273 GLU A N 1
ATOM 2205 C CA . GLU A 1 273 ? -13.046 -8.731 15.327 1.00 89.88 273 GLU A CA 1
ATOM 2206 C C . GLU A 1 273 ? -13.048 -10.096 16.021 1.00 89.88 273 GLU A C 1
ATOM 2208 O O . GLU A 1 273 ? -12.659 -10.210 17.182 1.00 89.88 273 GLU A O 1
ATOM 2213 N N . LYS A 1 274 ? -13.425 -11.161 15.300 1.00 90.75 274 LYS A N 1
ATOM 2214 C CA . LYS A 1 274 ? -13.472 -12.522 15.855 1.00 90.75 274 LYS A CA 1
ATOM 2215 C C . LYS A 1 274 ? -12.089 -13.133 16.061 1.00 90.75 274 LYS A C 1
ATOM 2217 O O . LYS A 1 274 ? -11.876 -13.801 17.068 1.00 90.75 274 LYS A O 1
ATOM 2222 N N . VAL A 1 275 ? -11.160 -12.916 15.129 1.00 92.94 275 VAL A N 1
ATOM 2223 C CA . VAL A 1 275 ? -9.808 -13.499 15.190 1.00 92.94 275 VAL A CA 1
ATOM 2224 C C . VAL A 1 275 ? -8.948 -12.827 16.261 1.00 92.94 275 VAL A C 1
ATOM 2226 O O . VAL A 1 275 ? -8.206 -13.510 16.963 1.00 92.94 275 VAL A O 1
ATOM 2229 N N . PHE A 1 276 ? -9.042 -11.502 16.396 1.00 90.38 276 PHE A N 1
ATOM 2230 C CA . PHE A 1 276 ? -8.203 -10.728 17.314 1.00 90.38 276 PHE A CA 1
ATOM 2231 C C . PHE A 1 276 ? -8.923 -10.327 18.607 1.00 90.38 276 PHE A C 1
ATOM 2233 O O . PHE A 1 276 ? -8.269 -9.836 19.521 1.00 90.38 276 PHE A O 1
ATOM 2240 N N . GLY A 1 277 ? -10.239 -10.524 18.721 1.00 85.31 277 GLY A N 1
ATOM 2241 C CA . GLY A 1 277 ? -11.004 -10.124 19.908 1.00 85.31 277 GLY A CA 1
ATOM 2242 C C . GLY A 1 277 ? -11.028 -8.608 20.129 1.00 85.31 277 GLY A C 1
ATOM 2243 O O . GLY A 1 277 ? -11.128 -8.154 21.267 1.00 85.31 277 GLY A O 1
ATOM 2244 N N . LEU A 1 278 ? -10.875 -7.826 19.057 1.00 87.44 278 LEU A N 1
ATOM 2245 C CA . LEU A 1 278 ? -10.946 -6.367 19.087 1.00 87.44 278 LEU A CA 1
ATOM 2246 C C . LEU A 1 278 ? -12.386 -5.915 18.829 1.00 87.44 278 LEU A C 1
ATOM 2248 O O . LEU A 1 278 ? -13.114 -6.559 18.078 1.00 87.44 278 LEU A O 1
ATOM 2252 N N . VAL A 1 279 ? -12.773 -4.790 19.425 1.00 82.06 279 VAL A N 1
ATOM 2253 C CA . VAL A 1 279 ? -14.052 -4.127 19.145 1.00 82.06 279 VAL A CA 1
ATOM 2254 C C . VAL A 1 279 ? -13.801 -3.079 18.069 1.00 82.06 279 VAL A C 1
ATOM 2256 O O . VAL A 1 279 ? -12.940 -2.220 18.267 1.00 82.06 279 VAL A O 1
ATOM 2259 N N . SER A 1 280 ? -14.503 -3.162 16.938 1.00 79.12 280 SER A N 1
ATOM 2260 C CA . SER A 1 280 ? -14.488 -2.091 15.941 1.00 79.12 280 SER A CA 1
ATOM 2261 C C . SER A 1 280 ? -15.608 -1.086 16.202 1.00 79.12 280 SER A C 1
ATOM 2263 O O . SER A 1 280 ? -16.621 -1.395 16.838 1.00 79.12 280 SER A O 1
ATOM 2265 N N . ASP A 1 281 ? -15.459 0.108 15.641 1.00 75.38 281 ASP A N 1
ATOM 2266 C CA . ASP A 1 281 ? -16.503 1.133 15.628 1.00 75.38 281 ASP A CA 1
ATOM 2267 C C . ASP A 1 281 ? -17.820 0.632 14.991 1.00 75.38 281 ASP A C 1
ATOM 2269 O O . ASP A 1 281 ? -18.889 1.122 15.353 1.00 75.38 281 ASP A O 1
ATOM 2273 N N . VAL A 1 282 ? -17.775 -0.371 14.092 1.00 66.38 282 VAL A N 1
ATOM 2274 C CA . VAL A 1 282 ? -18.984 -1.005 13.519 1.00 66.38 282 VAL A CA 1
ATOM 2275 C C . VAL A 1 282 ? -19.834 -1.606 14.635 1.00 66.38 282 VAL A C 1
ATOM 2277 O O . VAL A 1 282 ? -21.027 -1.340 14.729 1.00 66.38 282 VAL A O 1
ATOM 2280 N N . SER A 1 283 ? -19.201 -2.407 15.493 1.00 64.62 283 SER A N 1
ATOM 2281 C CA . SER A 1 283 ? -19.868 -3.123 16.577 1.00 64.62 283 SER A CA 1
ATOM 2282 C C . SER A 1 283 ? -20.433 -2.151 17.612 1.00 64.62 283 SER A C 1
ATOM 2284 O O . SER A 1 283 ? -21.552 -2.333 18.087 1.00 64.62 283 SER A O 1
ATOM 2286 N N . LEU A 1 284 ? -19.713 -1.056 17.895 1.00 65.94 284 LEU A N 1
ATOM 2287 C CA . LEU A 1 284 ? -20.197 0.005 18.782 1.00 65.94 284 LEU A CA 1
ATOM 2288 C C . LEU A 1 284 ? -21.475 0.675 18.258 1.00 65.94 284 LEU A C 1
ATOM 2290 O O . LEU A 1 284 ? -22.360 0.973 19.056 1.00 65.94 284 LEU A O 1
ATOM 2294 N N . LEU A 1 285 ? -21.585 0.883 16.943 1.00 63.34 285 LEU A N 1
ATOM 2295 C CA . LEU A 1 285 ? -22.773 1.470 16.311 1.00 63.34 285 LEU A CA 1
ATOM 2296 C C . LEU A 1 285 ? -23.952 0.495 16.196 1.00 63.34 285 LEU A C 1
ATOM 2298 O O . LEU A 1 285 ? -25.095 0.936 16.173 1.00 63.34 285 LEU A O 1
ATOM 2302 N N . GLU A 1 286 ? -23.702 -0.813 16.110 1.00 64.31 286 GLU A N 1
ATOM 2303 C CA . GLU A 1 286 ? -24.765 -1.832 16.114 1.00 64.31 286 GLU A CA 1
ATOM 2304 C C . GLU A 1 286 ? -25.368 -2.063 17.513 1.00 64.31 286 GLU A C 1
ATOM 2306 O O . GLU A 1 286 ? -26.467 -2.605 17.628 1.00 64.31 286 GLU A O 1
ATOM 2311 N N . LEU A 1 287 ? -24.658 -1.660 18.572 1.00 56.84 287 LEU A N 1
ATOM 2312 C CA . LEU A 1 287 ? -25.063 -1.809 19.975 1.00 56.84 287 LEU A CA 1
ATOM 2313 C C . LEU A 1 287 ? -25.777 -0.575 20.564 1.00 56.84 287 LEU A C 1
ATOM 2315 O O . LEU A 1 287 ? -26.292 -0.672 21.681 1.00 56.84 287 LEU A O 1
ATOM 2319 N N . SER A 1 288 ? -25.788 0.564 19.859 1.00 51.12 288 SER A N 1
ATOM 2320 C CA . SER A 1 288 ? -26.415 1.834 20.276 1.00 51.12 288 SER A CA 1
ATOM 2321 C C . SER A 1 288 ? -27.780 2.055 19.636 1.00 51.12 288 SER A C 1
ATOM 2323 O O . SER A 1 288 ? -28.709 2.469 20.363 1.00 51.12 288 SER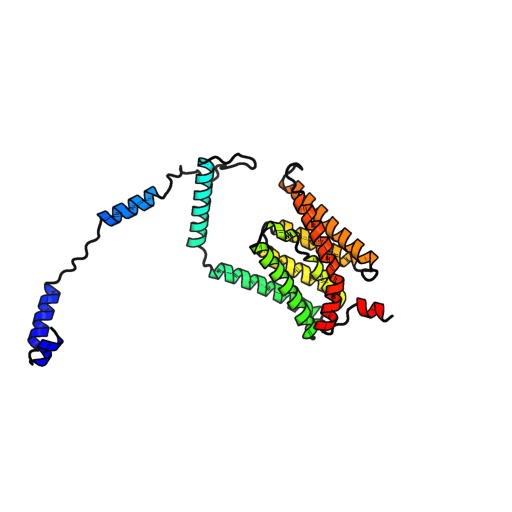 A O 1
#

Radius of gyration: 32.41 Å; chains: 1; bounding box: 94×72×62 Å

Sequence (288 aa):
VKKHLISEGLPDYYQRMSGLFSEIVRPNVFADNVATQEALRKKRAETPAVNTVERASPIIFKGDKIDQEKYLVLSALRQAYELRTQRGSSRYWIIGGYILITALIILMLFLFLKKYRPAVYAGTTQLTFIFFNIIVMVLLTTVMLRYNATYIYVIPLCMLPLVLNAFFDARLSLFVHVLVVLLLGFIVPNSFEYIVLQVIAGIVSVQTISELYRRANLFISVGQITLSYIVVYFAFHVVREGNLSSISWLTFGFFALNGMVTLFTQPLIYIYEKVFGLVSDVSLLELS

Foldseek 3Di:
DQVVCVVVVNNVVVVVVVVVCVVPDDDPDDPPPVVVVVVVVVVVVVDPPLDPDDPPDDLDDDPDDDDPNSVSNVVVVVVVVVVVCVVPDDPVVVVVVLVVLLVVLVVVLLVCCVPPPVVLNPDPLSVCVLVVLLCVLLVVQLVVVVVPLLLNLLRQLLLQLVLNCQQDNNVSSLSSSLSSLVSCLVVHPVSVLSSVLSNQLNVLLSVLVPPCLPVVSLLVSLVSSLVSNVVSVVVVCCVPPVDDPPDDPVSSVSSVSSSVVSSCSVVVSVVCCVVSVTDTPNNVVVVD

pLDDT: mean 83.95, std 12.1, range [51.12, 97.44]